Protein AF-0000000074578806 (afdb_homodimer)

pLDDT: mean 88.61, std 18.32, range [29.89, 98.69]

Solvent-accessible surface area (backbone atoms only — not comparable to full-atom values): 14507 Å² total; per-residue (Å²): 114,71,63,64,53,51,55,54,47,54,54,51,52,51,48,42,53,54,44,38,75,63,57,30,30,66,44,41,32,62,58,79,89,66,49,40,35,41,34,15,23,61,95,47,74,29,36,28,30,40,75,47,75,45,92,51,67,56,46,74,46,47,48,65,60,54,49,51,41,51,52,41,14,55,33,27,49,31,47,54,30,37,37,36,35,39,84,93,37,62,35,37,33,53,64,86,79,60,65,70,74,77,71,24,30,74,47,39,48,83,71,38,62,82,74,38,36,44,67,64,45,69,62,57,56,52,52,58,55,59,53,54,67,76,96,114,70,62,64,54,52,56,54,47,53,55,52,52,52,50,43,52,52,43,37,76,61,58,30,30,66,44,42,31,60,60,79,89,66,50,40,35,40,32,13,23,60,95,49,74,30,38,28,30,41,75,46,75,45,91,52,66,57,46,75,44,46,47,68,59,54,50,50,39,50,52,42,15,54,33,26,49,30,49,53,29,36,36,37,37,40,85,94,36,62,35,36,33,55,64,88,78,60,65,69,76,76,70,24,29,73,47,40,50,81,74,38,62,83,72,38,35,44,68,65,48,70,60,45,66,55,52,57,54,60,55,54,67,74,98

Nearest PDB structures (foldseek):
  2wcw-assembly1_B  TM=9.263E-01  e=4.888E-13  Archaeoglobus fulgidus
  2wcw-assembly2_C  TM=9.211E-01  e=5.392E-12  Archaeoglobus fulgidus
  2wcz-assembly1_B  TM=9.032E-01  e=1.253E-11  Archaeoglobus fulgidus
  2eo0-assembly2_A  TM=8.185E-01  e=3.317E-11  Sulfurisphaera tokodaii str. 7
  2eo0-assembly2_B  TM=8.065E-01  e=6.346E-11  Sulfurisphaera tokodaii str. 7

Foldseek 3Di:
DVVQVVVQVVVLVVVCVVLVVLAWDKDADPDQPAFGMWIDHPPDFIETEHEEEDADQKDWAFPVHLVRQVVVCVVSVHQYWYWYHYPNFTWTDRSVPFDAPPGTTMDGNVVRVVPTDHSCCVSVVVVVVVVVVVD/DVVVVVVQVVVLVVVCVVLVVLAWDKDADPDQPAFGMWIDHPPDFIETEHEEEDADQKDWAFPVHLVRQVVVCVVSVHQYWYWYHYPNFTWTDRSVPFDAPPGTTMDGNVVRVVPTDHSCCVSPVVVVVVVVVVD

Radius of gyration: 19.96 Å; Cα contacts (8 Å, |Δi|>4): 494; chains: 2; bounding box: 39×59×55 Å

Structure (mmCIF, N/CA/C/O backbone):
data_AF-0000000074578806-model_v1
#
loop_
_entity.id
_entity.type
_entity.pdbx_description
1 polymer 'Crossover junction endodeoxyribonuclease Hjc'
#
loop_
_atom_site.group_PDB
_atom_site.id
_atom_site.type_symbol
_atom_site.label_atom_id
_atom_site.label_alt_id
_atom_site.label_comp_id
_atom_site.label_asym_id
_atom_site.label_entity_id
_atom_site.label_seq_id
_atom_site.pdbx_PDB_ins_code
_atom_site.Cartn_x
_atom_site.Cartn_y
_atom_site.Cartn_z
_atom_site.occupancy
_atom_site.B_iso_or_equiv
_atom_site.auth_seq_id
_atom_site.auth_comp_id
_atom_site.auth_asym_id
_atom_site.auth_atom_id
_atom_site.pdbx_PDB_model_num
ATOM 1 N N . MET A 1 1 ? 5.082 -2.08 -26 1 32.22 1 MET A N 1
ATOM 2 C CA . MET A 1 1 ? 5.43 -1.644 -24.641 1 32.22 1 MET A CA 1
ATOM 3 C C . MET A 1 1 ? 4.188 -1.19 -23.875 1 32.22 1 MET A C 1
ATOM 5 O O . MET A 1 1 ? 4.031 -1.502 -22.703 1 32.22 1 MET A O 1
ATOM 9 N N . ALA A 1 2 ? 3.344 -0.374 -24.484 1 42.72 2 ALA A N 1
ATOM 10 C CA . ALA A 1 2 ? 2.055 0.098 -23.984 1 42.72 2 ALA A CA 1
ATOM 11 C C . ALA A 1 2 ? 1.105 -1.069 -23.719 1 42.72 2 ALA A C 1
ATOM 13 O O . ALA A 1 2 ? 0.379 -1.078 -22.719 1 42.72 2 ALA A O 1
ATOM 14 N N . HIS A 1 3 ? 1.129 -1.986 -24.656 1 40.53 3 HIS A N 1
ATOM 15 C CA . HIS A 1 3 ? 0.215 -3.123 -24.641 1 40.53 3 HIS A CA 1
ATOM 16 C C . HIS A 1 3 ? 0.455 -4.016 -23.438 1 40.53 3 HIS A C 1
ATOM 18 O O . HIS A 1 3 ? -0.496 -4.512 -22.828 1 40.53 3 HIS A O 1
ATOM 24 N N . LYS A 1 4 ? 1.75 -4.43 -23.156 1 43.31 4 LYS A N 1
ATOM 25 C CA . LYS A 1 4 ? 2.094 -5.285 -22.031 1 43.31 4 LYS A CA 1
ATOM 26 C C . LYS A 1 4 ? 1.696 -4.637 -20.703 1 43.31 4 LYS A C 1
ATOM 28 O O . LYS A 1 4 ? 1.229 -5.316 -19.781 1 43.31 4 LYS A O 1
ATOM 33 N N . TYR A 1 5 ? 1.845 -3.27 -20.75 1 45.53 5 TYR A N 1
ATOM 34 C CA 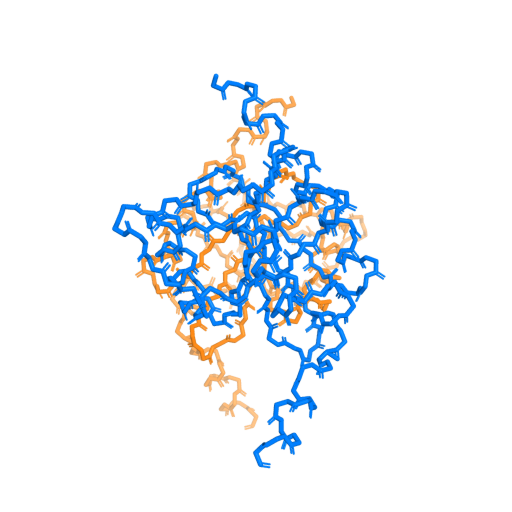. TYR A 1 5 ? 1.429 -2.514 -19.578 1 45.53 5 TYR A CA 1
ATOM 35 C C . TYR A 1 5 ? -0.077 -2.617 -19.359 1 45.53 5 TYR A C 1
ATOM 37 O O . TYR A 1 5 ? -0.546 -2.721 -18.234 1 45.53 5 TYR A O 1
ATOM 45 N N . GLN A 1 6 ? -0.757 -2.633 -20.453 1 51.16 6 GLN A N 1
ATOM 46 C CA . GLN A 1 6 ? -2.217 -2.637 -20.422 1 51.16 6 GLN A CA 1
ATOM 47 C C . GLN A 1 6 ? -2.75 -3.955 -19.859 1 51.16 6 GLN A C 1
ATOM 49 O O . GLN A 1 6 ? -3.707 -3.965 -19.094 1 51.16 6 GLN A O 1
ATOM 54 N N . LYS A 1 7 ? -2.15 -5.102 -20.234 1 53.38 7 LYS A N 1
ATOM 55 C CA . LYS A 1 7 ? -2.656 -6.406 -19.812 1 53.38 7 LYS A CA 1
ATOM 56 C C . LYS A 1 7 ? -2.398 -6.648 -18.328 1 53.38 7 LYS A C 1
ATOM 58 O O . LYS A 1 7 ? -3.281 -7.113 -17.609 1 53.38 7 LYS A O 1
ATOM 63 N N . GLY A 1 8 ? -1.289 -6.145 -17.922 1 72.06 8 GLY A N 1
ATOM 64 C CA . GLY A 1 8 ? -0.963 -6.328 -16.516 1 72.06 8 GLY A CA 1
ATOM 65 C C . GLY A 1 8 ? -1.859 -5.527 -15.586 1 72.06 8 GLY A C 1
ATOM 66 O O . GLY A 1 8 ? -2.264 -6.02 -14.531 1 72.06 8 GLY A O 1
ATOM 67 N N . SER A 1 9 ? -2.428 -4.531 -16.188 1 82.44 9 SER A N 1
ATOM 68 C CA . SER A 1 9 ? -3.242 -3.637 -15.375 1 82.44 9 SER A CA 1
ATOM 69 C C . SER A 1 9 ? -4.633 -4.215 -15.133 1 82.44 9 SER A C 1
ATOM 71 O O . SER A 1 9 ? -5.188 -4.074 -14.039 1 82.44 9 SER A O 1
ATOM 73 N N . THR A 1 10 ? -5.156 -4.992 -16.094 1 92.88 10 THR A N 1
ATOM 74 C CA . THR A 1 10 ? -6.484 -5.574 -15.93 1 92.88 10 THR A CA 1
ATOM 75 C C . THR A 1 10 ? -6.492 -6.621 -14.82 1 92.88 10 THR A C 1
ATOM 77 O O . THR A 1 10 ? -7.383 -6.621 -13.969 1 92.88 10 THR A O 1
ATOM 80 N N . PHE A 1 11 ? -5.449 -7.457 -14.891 1 96.25 11 PHE A N 1
ATOM 81 C CA . PHE A 1 11 ? -5.363 -8.492 -13.867 1 96.25 11 PHE A CA 1
ATOM 82 C C . PHE A 1 11 ? -5.195 -7.871 -12.484 1 96.25 11 PHE A C 1
ATOM 84 O O . PHE A 1 11 ? -5.832 -8.305 -11.523 1 96.25 11 PHE A O 1
ATOM 91 N N . GLU A 1 12 ? -4.402 -6.828 -12.383 1 96.19 12 GLU A N 1
ATOM 92 C CA . GLU A 1 12 ? -4.195 -6.145 -11.109 1 96.19 12 GLU A CA 1
ATOM 93 C C . GLU A 1 12 ? -5.508 -5.594 -10.555 1 96.19 12 GLU A C 1
ATOM 95 O O . GLU A 1 12 ? -5.789 -5.727 -9.367 1 96.19 12 GLU A O 1
ATOM 100 N N . ARG A 1 13 ? -6.309 -5.066 -11.398 1 96.56 13 ARG A N 1
ATOM 101 C CA . ARG A 1 13 ? -7.582 -4.492 -10.984 1 96.56 13 ARG A CA 1
ATOM 102 C C . ARG A 1 13 ? -8.562 -5.582 -10.547 1 96.56 13 ARG A C 1
ATOM 104 O O . ARG A 1 13 ? -9.273 -5.422 -9.555 1 96.56 13 ARG A O 1
ATOM 111 N N . GLU A 1 14 ? -8.57 -6.602 -11.289 1 97.25 14 GLU A N 1
ATOM 112 C CA . GLU A 1 14 ? -9.43 -7.727 -10.945 1 97.25 14 GLU A CA 1
ATOM 113 C C . GLU A 1 14 ? -9.047 -8.328 -9.594 1 97.25 14 GLU A C 1
ATOM 115 O O . GLU A 1 14 ? -9.906 -8.609 -8.766 1 97.25 14 GLU A O 1
ATOM 120 N N . LEU A 1 15 ? -7.805 -8.531 -9.43 1 97.88 15 LEU A N 1
ATOM 121 C CA . LEU A 1 15 ? -7.328 -9.117 -8.188 1 97.88 15 LEU A CA 1
ATOM 122 C C . LEU A 1 15 ? -7.602 -8.195 -7.004 1 97.88 15 LEU A C 1
ATOM 124 O O . LEU A 1 15 ? -7.984 -8.648 -5.926 1 97.88 15 LEU A O 1
ATOM 128 N N . LYS A 1 16 ? -7.383 -6.93 -7.199 1 97.81 16 LYS A N 1
ATOM 129 C CA . LYS A 1 16 ? -7.719 -5.953 -6.168 1 97.81 16 LYS A CA 1
ATOM 130 C C . LYS A 1 16 ? -9.172 -6.098 -5.727 1 97.81 16 LYS A C 1
ATOM 132 O O . LYS A 1 16 ? -9.453 -6.18 -4.527 1 97.81 16 LYS A O 1
ATOM 137 N N . LYS A 1 17 ? -10.031 -6.141 -6.648 1 98 17 LYS A N 1
ATOM 138 C CA . LYS A 1 17 ? -11.453 -6.258 -6.34 1 98 17 LYS A CA 1
ATOM 139 C C . LYS A 1 17 ? -11.75 -7.547 -5.582 1 98 17 LYS A C 1
ATOM 141 O O . LYS A 1 17 ? -12.539 -7.551 -4.637 1 98 17 LYS A O 1
ATOM 146 N N . LYS A 1 18 ? -11.141 -8.609 -6 1 98 18 LYS A N 1
ATOM 147 C CA . LYS A 1 18 ? -11.352 -9.898 -5.34 1 98 18 LYS A CA 1
ATOM 148 C C . LYS A 1 18 ? -10.859 -9.859 -3.896 1 98 18 LYS A C 1
ATOM 150 O O . LYS A 1 18 ? -11.539 -10.344 -2.992 1 98 18 LYS A O 1
ATOM 155 N N . LEU A 1 19 ? -9.695 -9.336 -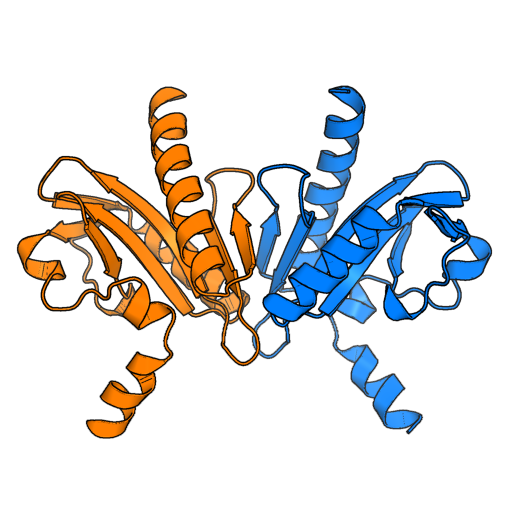3.695 1 98 19 LEU A N 1
ATOM 156 C CA . LEU A 1 19 ? -9.164 -9.227 -2.34 1 98 19 LEU A CA 1
ATOM 157 C C . LEU A 1 19 ? -10.055 -8.344 -1.477 1 98 19 LEU A C 1
ATOM 159 O O . LEU A 1 19 ? -10.305 -8.656 -0.309 1 98 19 LEU A O 1
ATOM 163 N N . GLU A 1 20 ? -10.547 -7.273 -2.049 1 98 20 GLU A N 1
ATOM 164 C CA . GLU A 1 20 ? -11.438 -6.379 -1.319 1 98 20 GLU A CA 1
ATOM 165 C C . GLU A 1 20 ? -12.727 -7.09 -0.917 1 98 20 GLU A C 1
ATOM 167 O O . GLU A 1 20 ? -13.242 -6.871 0.18 1 98 20 GLU A O 1
ATOM 172 N N . SER A 1 21 ? -13.211 -7.965 -1.792 1 98 21 SER A N 1
ATOM 173 C CA . SER A 1 21 ? -14.414 -8.727 -1.482 1 98 21 SER A CA 1
ATOM 174 C C . SER A 1 21 ? -14.164 -9.719 -0.349 1 98 21 SER A C 1
ATOM 176 O O . SER A 1 21 ? -15.109 -10.227 0.257 1 98 21 SER A O 1
ATOM 178 N N . HIS A 1 22 ? -12.875 -9.977 -0.109 1 97.5 22 HIS A N 1
ATOM 179 C CA . HIS A 1 22 ? -12.508 -10.859 0.994 1 97.5 22 HIS A CA 1
ATOM 180 C C . HIS A 1 22 ? -12.062 -10.062 2.215 1 97.5 22 HIS A C 1
ATOM 182 O O . HIS A 1 22 ? -11.406 -10.602 3.107 1 97.5 22 HIS A O 1
ATOM 188 N N . GLY A 1 23 ? -12.312 -8.719 2.238 1 97.38 2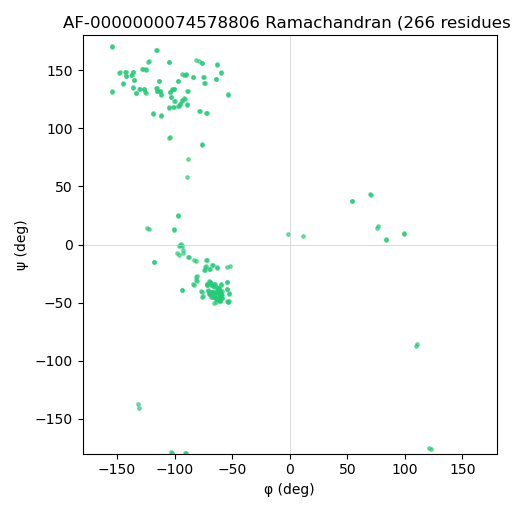3 GLY A N 1
ATOM 189 C CA . GLY A 1 23 ? -12.172 -7.918 3.441 1 97.38 23 GLY A CA 1
ATOM 190 C C . GLY A 1 23 ? -10.859 -7.164 3.508 1 97.38 23 GLY A C 1
ATOM 191 O O . GLY A 1 23 ? -10.523 -6.578 4.539 1 97.38 23 GLY A O 1
ATOM 192 N N . PHE A 1 24 ? -10.125 -7.18 2.402 1 98.38 24 PHE A N 1
ATOM 193 C CA . PHE A 1 24 ? -8.867 -6.449 2.389 1 98.38 24 PHE A CA 1
ATOM 194 C C . PHE A 1 24 ? -9.07 -5.016 1.907 1 98.38 24 PHE A C 1
ATOM 196 O O . PHE A 1 24 ? -9.969 -4.75 1.104 1 98.38 24 PHE A O 1
ATOM 203 N N . ALA A 1 25 ? -8.312 -4.113 2.439 1 98.44 25 ALA A N 1
ATOM 204 C CA . ALA A 1 25 ? -8.016 -2.865 1.744 1 98.44 25 ALA A CA 1
ATOM 205 C C . ALA A 1 25 ? -6.789 -3.01 0.854 1 98.44 25 ALA A C 1
ATOM 207 O O . ALA A 1 25 ? -5.758 -3.531 1.29 1 98.44 25 ALA A O 1
ATOM 208 N N . VAL A 1 26 ? -6.883 -2.564 -0.37 1 98.38 26 VAL A N 1
ATOM 209 C CA . VAL A 1 26 ? -5.836 -2.863 -1.34 1 98.38 26 VAL A CA 1
ATOM 210 C C . VAL A 1 26 ? -5.406 -1.579 -2.047 1 98.38 26 VAL A C 1
ATOM 212 O O . VAL A 1 26 ? -6.246 -0.766 -2.436 1 98.38 26 VAL A O 1
ATOM 215 N N . ILE A 1 27 ? -4.133 -1.405 -2.146 1 97.44 27 ILE A N 1
ATOM 216 C CA . ILE A 1 27 ? -3.6 -0.297 -2.932 1 97.44 27 ILE A CA 1
ATOM 217 C C . ILE A 1 27 ? -2.811 -0.838 -4.121 1 97.44 27 ILE A C 1
ATOM 219 O O . ILE A 1 27 ? -2.041 -1.791 -3.982 1 97.44 27 ILE A O 1
ATOM 223 N N . ARG A 1 28 ? -3.109 -0.264 -5.27 1 96.94 28 ARG A N 1
ATOM 224 C CA . ARG A 1 28 ? -2.363 -0.585 -6.48 1 96.94 28 ARG A CA 1
ATOM 225 C C . ARG A 1 28 ? -1.273 0.448 -6.742 1 96.94 28 ARG A C 1
ATOM 227 O O . ARG A 1 28 ? -1.497 1.649 -6.578 1 96.94 28 ARG A O 1
ATOM 234 N N . SER A 1 29 ? -0.175 -0.04 -7.184 1 96.06 29 SER A N 1
ATOM 235 C CA . SER A 1 29 ? 0.99 0.817 -7.375 1 96.06 29 SER A CA 1
ATOM 236 C C . SER A 1 29 ? 0.832 1.697 -8.609 1 96.06 29 SER A C 1
ATOM 238 O O . SER A 1 29 ? 0.35 1.237 -9.648 1 96.06 29 SER A O 1
ATOM 240 N N . ALA A 1 30 ? 1.311 3.027 -8.344 1 91.75 30 ALA A N 1
ATOM 241 C CA . ALA A 1 30 ? 1.453 3.912 -9.492 1 91.75 30 ALA A CA 1
ATOM 242 C C . ALA A 1 30 ? 2.699 3.564 -10.305 1 91.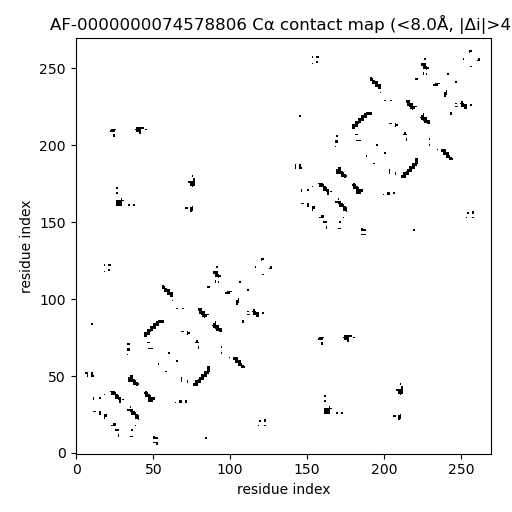75 30 ALA A C 1
ATOM 244 O O . ALA A 1 30 ? 3.824 3.781 -9.852 1 91.75 30 ALA A O 1
ATOM 245 N N . GLY A 1 31 ? 2.596 2.697 -11.164 1 83.81 31 GLY A N 1
ATOM 246 C CA . GLY A 1 31 ? 3.725 2.311 -11.992 1 83.81 31 GLY A CA 1
ATOM 247 C C . GLY A 1 31 ? 4.078 0.84 -11.875 1 83.81 31 GLY A C 1
ATOM 248 O O . GLY A 1 31 ? 3.438 0.101 -11.125 1 83.81 31 GLY A O 1
ATOM 249 N N . SER A 1 32 ? 5.117 0.407 -12.477 1 78.19 32 SER A N 1
ATOM 250 C CA . SER A 1 32 ? 5.445 -1.013 -12.547 1 78.19 32 SER A CA 1
ATOM 251 C C . SER A 1 32 ? 6.84 -1.287 -11.992 1 78.19 32 SER A C 1
ATOM 253 O O . SER A 1 32 ? 7.359 -2.396 -12.125 1 78.19 32 SER A O 1
ATOM 255 N N . HIS A 1 33 ? 7.434 -0.37 -11.289 1 74.19 33 HIS A N 1
ATOM 256 C CA . HIS A 1 33 ? 8.844 -0.5 -10.93 1 74.19 33 HIS A CA 1
ATOM 257 C C . HIS A 1 33 ? 9.008 -1.27 -9.625 1 74.19 33 HIS A C 1
ATOM 259 O O . HIS A 1 33 ? 10.102 -1.738 -9.305 1 74.19 33 HIS A O 1
ATOM 265 N N . GLY A 1 34 ? 7.996 -1.464 -9.016 1 81.62 34 GLY A N 1
ATOM 266 C CA . GLY A 1 34 ? 8.047 -2.191 -7.754 1 81.62 34 GLY A CA 1
ATOM 267 C C . GLY A 1 34 ? 7.012 -3.293 -7.656 1 81.62 34 GLY A C 1
ATOM 268 O O . GLY A 1 34 ? 6.918 -4.145 -8.539 1 81.62 34 GLY A O 1
ATOM 269 N N . VAL A 1 35 ? 6.387 -3.402 -6.547 1 96.31 35 VAL A N 1
ATOM 270 C CA . VAL A 1 35 ? 5.312 -4.363 -6.332 1 96.31 35 VAL A CA 1
ATOM 271 C C . VAL A 1 35 ? 4.004 -3.811 -6.887 1 96.31 35 VAL A C 1
ATOM 273 O O . VAL A 1 35 ? 3.879 -2.605 -7.117 1 96.31 35 VAL A O 1
ATOM 276 N N . ASP A 1 36 ? 3.117 -4.703 -7.148 1 97.25 36 ASP A N 1
ATOM 277 C CA . ASP A 1 36 ? 1.916 -4.281 -7.863 1 97.25 36 ASP A CA 1
ATOM 278 C C . ASP A 1 36 ? 0.795 -3.926 -6.887 1 97.25 36 ASP A C 1
ATOM 280 O O . ASP A 1 36 ? 0.076 -2.945 -7.09 1 97.25 36 ASP A O 1
ATOM 284 N N . LEU A 1 37 ? 0.689 -4.719 -5.816 1 98 37 LEU A N 1
ATOM 285 C CA . LEU A 1 37 ? -0.379 -4.527 -4.844 1 98 37 LEU A CA 1
ATOM 286 C C . LEU A 1 37 ? 0.152 -4.672 -3.42 1 98 37 LEU A C 1
ATOM 288 O O . LEU A 1 37 ? 1.006 -5.523 -3.154 1 98 37 LEU A O 1
ATOM 292 N N . VAL A 1 38 ? -0.381 -3.951 -2.547 1 98.44 38 VAL A N 1
ATOM 293 C CA . VAL A 1 38 ? -0.299 -4.199 -1.111 1 98.44 38 VAL A CA 1
ATOM 294 C C . VAL A 1 38 ? -1.703 -4.258 -0.515 1 98.44 38 VAL A C 1
ATOM 296 O O . VAL A 1 38 ? -2.547 -3.41 -0.815 1 98.44 38 VAL A O 1
ATOM 299 N N . ALA A 1 39 ? -1.925 -5.297 0.256 1 98.56 39 ALA A N 1
ATOM 300 C CA . ALA A 1 39 ? -3.24 -5.52 0.85 1 98.56 39 ALA A CA 1
ATOM 301 C C . ALA A 1 39 ? -3.137 -5.699 2.361 1 98.56 39 ALA A C 1
ATOM 303 O O . ALA A 1 39 ? -2.264 -6.418 2.85 1 98.56 39 ALA A O 1
ATOM 304 N N . GLY A 1 40 ? -3.979 -5.035 3.061 1 98.38 40 GLY A N 1
ATOM 305 C CA . GLY A 1 40 ? -4.051 -5.148 4.508 1 98.38 40 GLY A CA 1
ATOM 306 C C . GLY A 1 40 ? -5.438 -5.516 5.008 1 98.38 40 GLY A C 1
ATOM 307 O O . GLY A 1 40 ? -6.441 -5.176 4.379 1 98.38 40 GLY A O 1
ATOM 308 N N . LYS A 1 41 ? -5.434 -6.16 6.074 1 97.94 41 LYS A N 1
ATOM 309 C CA . LYS A 1 41 ? -6.645 -6.559 6.789 1 97.94 41 LYS A CA 1
ATOM 310 C C . LYS A 1 41 ? -6.43 -6.516 8.297 1 97.94 41 LYS A C 1
ATOM 312 O O . LYS A 1 41 ? -5.387 -6.949 8.797 1 97.94 41 LYS A O 1
ATOM 317 N N . LYS A 1 42 ? -7.438 -6.012 8.945 1 97.19 42 LYS A N 1
ATOM 318 C CA . LYS A 1 42 ? -7.316 -5.832 10.391 1 97.19 42 LYS A CA 1
ATOM 319 C C . LYS A 1 42 ? -6.902 -7.133 11.07 1 97.19 42 LYS A C 1
ATOM 321 O O . LYS A 1 42 ? -7.508 -8.18 10.844 1 97.19 42 LYS A O 1
ATOM 326 N N . GLY A 1 43 ? -5.898 -7.023 11.859 1 95.06 43 GLY A N 1
ATOM 327 C CA . GLY A 1 43 ? -5.465 -8.164 12.648 1 95.06 43 GLY A CA 1
ATOM 328 C C . GLY A 1 43 ? -4.547 -9.102 11.891 1 95.06 43 GLY A C 1
ATOM 329 O O . GLY A 1 43 ? -4.125 -10.133 12.422 1 95.06 43 GLY A O 1
ATOM 330 N N . LYS A 1 44 ? -4.176 -8.773 10.672 1 95.19 44 LYS A N 1
ATOM 331 C CA . LYS A 1 44 ? -3.314 -9.617 9.852 1 95.19 44 LYS A CA 1
ATOM 332 C C . LYS A 1 44 ? -2.125 -8.828 9.312 1 95.19 44 LYS A C 1
ATOM 334 O O . LYS A 1 44 ? -2.201 -7.605 9.156 1 95.19 44 LYS A O 1
ATOM 339 N N . LYS A 1 45 ? -1.084 -9.547 9.117 1 96.12 45 LYS A N 1
ATOM 340 C CA . LYS A 1 45 ? 0.024 -8.922 8.406 1 96.12 45 LYS A CA 1
ATOM 341 C C . LYS A 1 45 ? -0.371 -8.57 6.973 1 96.12 45 LYS A C 1
ATOM 343 O O . LYS A 1 45 ? -1.056 -9.344 6.301 1 96.12 45 LYS A O 1
ATOM 348 N N . PRO A 1 46 ? 0.103 -7.438 6.5 1 98.44 46 PRO A N 1
ATOM 349 C CA . PRO A 1 46 ? -0.188 -7.113 5.102 1 98.44 46 PRO A CA 1
ATOM 350 C C . PRO A 1 46 ? 0.42 -8.117 4.125 1 98.44 46 PRO A C 1
ATOM 352 O O . PRO A 1 46 ? 1.43 -8.758 4.438 1 98.44 46 PRO A O 1
ATOM 355 N N . ILE A 1 47 ? -0.197 -8.195 2.977 1 98.31 47 ILE A N 1
ATOM 356 C CA . ILE A 1 47 ? 0.4 -9.016 1.933 1 98.31 47 ILE A CA 1
ATOM 357 C C . ILE A 1 47 ? 0.861 -8.133 0.776 1 98.31 47 ILE A C 1
ATOM 359 O O . ILE A 1 47 ? 0.212 -7.137 0.451 1 98.31 47 ILE A O 1
ATOM 363 N N . VAL A 1 48 ? 1.992 -8.453 0.218 1 98.69 48 VAL A N 1
ATOM 364 C CA . VAL A 1 48 ? 2.625 -7.758 -0.898 1 98.69 48 VAL A CA 1
ATOM 365 C C . VAL A 1 48 ? 2.623 -8.656 -2.133 1 98.69 48 VAL A C 1
ATOM 367 O O . VAL A 1 48 ? 3.082 -9.797 -2.078 1 98.69 48 VAL A O 1
ATOM 370 N N . ILE A 1 49 ? 2.191 -8.078 -3.293 1 98.44 49 ILE A N 1
ATOM 371 C CA . ILE A 1 49 ? 1.9 -8.992 -4.387 1 98.44 49 ILE A CA 1
ATOM 372 C C . ILE A 1 49 ? 2.527 -8.469 -5.68 1 98.44 49 ILE A C 1
ATOM 374 O O . ILE A 1 49 ? 2.379 -7.297 -6.02 1 98.44 49 ILE A O 1
ATOM 378 N N . GLU A 1 50 ? 3.234 -9.312 -6.371 1 98 50 GLU A N 1
ATOM 379 C CA . GLU A 1 50 ? 3.633 -9.133 -7.766 1 98 50 GLU A CA 1
ATOM 380 C C . GLU A 1 50 ? 2.73 -9.93 -8.703 1 98 50 GLU A C 1
ATOM 382 O O . GLU A 1 50 ? 2.633 -11.156 -8.586 1 98 50 GLU A O 1
ATOM 387 N N . CYS A 1 51 ? 2.119 -9.266 -9.648 1 97.56 51 CYS A N 1
ATOM 388 C CA . CYS A 1 51 ? 1.111 -9.883 -10.5 1 97.56 51 CYS A CA 1
ATOM 389 C C . CYS A 1 51 ? 1.69 -10.227 -11.867 1 97.56 51 CYS A C 1
ATOM 391 O O . CYS A 1 51 ? 2.357 -9.391 -12.492 1 97.56 51 CYS A O 1
ATOM 393 N N . LYS A 1 52 ? 1.408 -11.438 -12.305 1 96.06 52 LYS A N 1
ATOM 394 C CA . LYS A 1 52 ? 1.746 -11.883 -13.648 1 96.06 52 LYS A CA 1
ATOM 395 C C . LYS A 1 52 ? 0.586 -12.648 -14.281 1 96.06 52 LYS A C 1
ATOM 397 O O . LYS A 1 52 ? -0.227 -13.25 -13.57 1 96.06 52 LYS A O 1
ATOM 402 N N . SER A 1 53 ? 0.469 -12.547 -15.578 1 96.31 53 SER A N 1
ATOM 403 C CA . SER A 1 53 ? -0.548 -13.281 -16.312 1 96.31 53 SER A CA 1
ATOM 404 C C . SER A 1 53 ? 0.038 -13.922 -17.578 1 96.31 53 SER A C 1
ATOM 406 O O . SER A 1 53 ? 0.874 -13.312 -18.25 1 96.31 53 SER A O 1
ATOM 408 N N . THR A 1 54 ? -0.434 -15.164 -17.891 1 96.38 54 THR A N 1
ATOM 409 C CA . THR A 1 54 ? 0.032 -15.828 -19.109 1 96.38 54 THR A CA 1
ATOM 410 C C . THR A 1 54 ? -1.065 -16.719 -19.688 1 96.38 54 THR A C 1
ATOM 412 O O . THR A 1 54 ? -1.888 -17.266 -18.953 1 96.38 54 THR A O 1
ATOM 415 N N . SER A 1 55 ? -1.079 -16.828 -20.906 1 96.06 55 SER A N 1
ATOM 416 C CA . SER A 1 55 ? -1.973 -17.766 -21.578 1 96.06 55 SER A CA 1
ATOM 417 C C . SER A 1 55 ? -1.297 -19.109 -21.828 1 96.06 55 SER A C 1
ATOM 419 O O . SER A 1 55 ? -1.936 -20.062 -22.281 1 96.06 55 SER A O 1
ATOM 421 N N . LYS A 1 56 ? 0.003 -19.188 -21.5 1 96.88 56 LYS A N 1
ATOM 422 C CA . LYS A 1 56 ? 0.774 -20.422 -21.641 1 96.88 56 LYS A CA 1
ATOM 423 C C . LYS A 1 56 ? 0.723 -21.25 -20.359 1 96.88 56 LYS A C 1
ATOM 425 O O . LYS A 1 56 ? 0.061 -20.859 -19.391 1 96.88 56 LYS A O 1
ATOM 430 N N . ASP A 1 57 ? 1.438 -22.406 -20.438 1 96.94 57 ASP A N 1
ATOM 431 C CA . ASP A 1 57 ? 1.448 -23.281 -19.281 1 96.94 57 ASP A CA 1
ATOM 432 C C . ASP A 1 57 ? 2.648 -23 -18.375 1 96.94 57 ASP A C 1
ATOM 434 O O . ASP A 1 57 ? 2.836 -23.656 -17.359 1 96.94 57 ASP A O 1
ATOM 438 N N . LYS A 1 58 ? 3.449 -22.016 -18.875 1 95.94 58 LYS A N 1
ATOM 439 C CA . LYS A 1 58 ? 4.641 -21.625 -18.109 1 95.94 58 LYS A CA 1
ATOM 440 C C . LYS A 1 58 ? 4.871 -20.125 -18.188 1 95.94 58 LYS A C 1
ATOM 442 O O . LYS A 1 58 ? 4.496 -19.469 -19.156 1 95.94 58 LYS A O 1
ATOM 447 N N . TYR A 1 59 ? 5.449 -19.578 -17.094 1 95.94 59 TYR A N 1
ATOM 448 C CA . TYR A 1 59 ? 5.867 -18.188 -17.047 1 95.94 59 TYR A CA 1
ATOM 449 C C . TYR A 1 59 ? 7.246 -18.047 -16.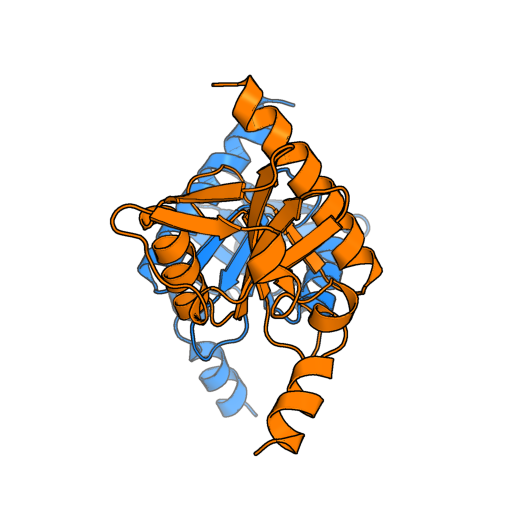406 1 95.94 59 TYR A C 1
ATOM 451 O O . TYR A 1 59 ? 7.543 -18.703 -15.406 1 95.94 59 TYR A O 1
ATOM 459 N N . TYR A 1 60 ? 8.062 -17.281 -17 1 96.06 60 TYR A N 1
ATOM 460 C CA . TYR A 1 60 ? 9.391 -17.016 -16.438 1 96.06 60 TYR A CA 1
ATOM 461 C C . TYR A 1 60 ? 9.445 -15.617 -15.812 1 96.06 60 TYR A C 1
ATOM 463 O O . TYR A 1 60 ? 9.25 -14.617 -16.5 1 96.06 60 TYR A O 1
ATOM 471 N N . ILE A 1 61 ? 9.688 -15.547 -14.531 1 95.69 61 ILE A N 1
ATOM 472 C CA . ILE A 1 61 ? 9.805 -14.258 -13.859 1 95.69 61 ILE A CA 1
ATOM 473 C C . ILE A 1 61 ? 11.273 -13.945 -13.594 1 95.69 61 ILE A C 1
ATOM 475 O O . ILE A 1 61 ? 12 -14.766 -13.016 1 95.69 61 ILE A O 1
ATOM 479 N N . PRO A 1 62 ? 11.703 -12.789 -14.023 1 95.12 62 PRO A N 1
ATOM 480 C CA . PRO A 1 62 ? 13.109 -12.438 -13.812 1 95.12 62 PRO A CA 1
ATOM 481 C C . PRO A 1 62 ? 13.5 -12.414 -12.336 1 95.12 62 PRO A C 1
ATOM 483 O O . PRO A 1 62 ? 12.695 -12.039 -11.484 1 95.12 62 PRO A O 1
ATOM 486 N N . ASN A 1 63 ? 14.75 -12.758 -12.078 1 96.38 63 ASN A N 1
ATOM 487 C CA . ASN A 1 63 ? 15.258 -12.727 -10.711 1 96.38 63 ASN A CA 1
ATOM 488 C C . ASN A 1 63 ? 15.047 -11.359 -10.062 1 96.38 63 ASN A C 1
ATOM 490 O O . ASN A 1 63 ? 14.703 -11.273 -8.883 1 96.38 63 ASN A O 1
ATOM 494 N N . GLU A 1 64 ? 15.219 -10.328 -10.828 1 95.31 64 GLU A N 1
ATOM 495 C CA . GLU A 1 64 ? 15.125 -8.961 -10.312 1 95.31 64 GLU A CA 1
ATOM 496 C C . GLU A 1 64 ? 13.734 -8.672 -9.758 1 95.31 64 GLU A C 1
ATOM 498 O O . GLU A 1 64 ? 13.594 -7.992 -8.742 1 95.31 64 GLU A O 1
ATOM 503 N N . ASP A 1 65 ? 12.703 -9.18 -10.391 1 95.5 65 ASP A N 1
ATOM 504 C CA . ASP A 1 65 ? 11.336 -8.953 -9.945 1 95.5 65 ASP A CA 1
ATOM 505 C C . ASP A 1 65 ? 11.078 -9.641 -8.602 1 95.5 65 ASP A C 1
ATOM 507 O O . ASP A 1 65 ? 10.43 -9.062 -7.719 1 95.5 65 ASP A O 1
ATOM 511 N N . VAL A 1 66 ? 11.578 -10.812 -8.469 1 96.88 66 VAL A N 1
ATOM 512 C CA . VAL A 1 66 ? 11.406 -11.562 -7.227 1 96.88 66 VAL A CA 1
ATOM 513 C C . VAL A 1 66 ? 12.188 -10.891 -6.105 1 96.88 66 VAL A C 1
ATOM 515 O O . VAL A 1 66 ? 11.695 -10.758 -4.98 1 96.88 66 VAL A O 1
ATOM 518 N N . GLU A 1 67 ? 13.398 -10.453 -6.402 1 96.56 67 GLU A N 1
ATOM 519 C CA . GLU A 1 67 ? 14.234 -9.773 -5.418 1 96.56 67 GLU A CA 1
ATOM 520 C C . GLU A 1 67 ? 13.57 -8.492 -4.922 1 96.56 67 GLU A C 1
ATOM 522 O O . GLU A 1 67 ? 13.562 -8.211 -3.721 1 96.56 67 GLU A O 1
ATOM 527 N N . LYS A 1 68 ? 13.039 -7.758 -5.828 1 96.94 68 LYS A N 1
ATOM 528 C CA . LYS A 1 68 ? 12.336 -6.527 -5.473 1 96.94 68 LYS A CA 1
ATOM 529 C C . LYS A 1 68 ? 11.148 -6.82 -4.559 1 96.94 68 LYS A C 1
ATOM 531 O O . LYS A 1 68 ? 10.922 -6.105 -3.58 1 96.94 68 LYS A O 1
ATOM 536 N N . LEU A 1 69 ? 10.398 -7.848 -4.906 1 98.06 69 LEU A N 1
ATOM 537 C CA . LEU A 1 69 ? 9.258 -8.258 -4.102 1 98.06 69 LEU A CA 1
ATOM 538 C C . LEU A 1 69 ? 9.688 -8.602 -2.68 1 98.06 69 LEU A C 1
ATOM 540 O O . LEU A 1 69 ? 9.078 -8.141 -1.712 1 98.06 69 LEU A O 1
ATOM 544 N N . LEU A 1 70 ? 10.75 -9.352 -2.582 1 98.12 70 LEU A N 1
ATOM 545 C CA . LEU A 1 70 ? 11.227 -9.805 -1.278 1 98.12 70 LEU A CA 1
ATOM 546 C C . LEU A 1 70 ? 11.781 -8.633 -0.469 1 98.12 70 LEU A C 1
ATOM 548 O O . LEU A 1 70 ? 11.492 -8.508 0.724 1 98.12 70 LEU A O 1
ATOM 552 N N . GLU A 1 71 ? 12.516 -7.801 -1.096 1 98.25 71 GLU A N 1
ATOM 553 C CA . GLU A 1 71 ? 13.109 -6.656 -0.408 1 98.25 71 GLU A CA 1
ATOM 554 C C . GLU A 1 71 ? 12.031 -5.688 0.078 1 98.25 71 GLU A C 1
ATOM 556 O O . GLU A 1 71 ? 12.07 -5.23 1.222 1 98.25 71 GLU A O 1
ATOM 561 N N . PHE A 1 72 ? 11.109 -5.418 -0.783 1 98.56 72 PHE A N 1
ATOM 562 C CA . PHE A 1 72 ? 10.016 -4.539 -0.4 1 98.56 72 PHE A CA 1
ATOM 563 C C . PHE A 1 72 ? 9.234 -5.129 0.77 1 98.56 72 PHE A C 1
ATOM 565 O O . PHE A 1 72 ? 8.938 -4.426 1.741 1 98.56 72 PHE A O 1
ATOM 572 N N . SER A 1 73 ? 8.906 -6.348 0.627 1 98.56 73 SER A N 1
ATOM 573 C CA . SER A 1 73 ? 8.109 -7.02 1.646 1 98.56 73 SER A CA 1
ATOM 574 C C . SER A 1 73 ? 8.82 -7.023 2.994 1 98.56 73 SER A C 1
ATOM 576 O O . SER A 1 73 ? 8.195 -6.812 4.035 1 98.56 73 SER A O 1
ATOM 578 N N . LYS A 1 74 ? 10.086 -7.281 2.955 1 98.44 74 LYS A N 1
ATOM 579 C CA . LYS A 1 74 ? 10.875 -7.285 4.184 1 98.44 74 LYS A CA 1
ATOM 580 C C . LYS A 1 74 ? 10.852 -5.914 4.855 1 98.44 74 LYS A C 1
ATOM 582 O O . LYS A 1 74 ? 10.578 -5.809 6.051 1 98.44 74 LYS A O 1
ATOM 587 N N . THR A 1 75 ? 11.086 -4.926 4.105 1 98.44 75 THR A N 1
ATOM 588 C CA . THR A 1 75 ? 11.109 -3.568 4.633 1 98.44 75 THR A CA 1
ATOM 589 C C . THR A 1 75 ? 9.727 -3.15 5.113 1 98.44 75 THR A C 1
ATOM 591 O O . THR A 1 75 ? 9.586 -2.559 6.184 1 98.44 75 THR A O 1
ATOM 594 N N . PHE A 1 76 ? 8.672 -3.516 4.336 1 98.44 76 PHE A N 1
ATOM 595 C CA . PHE A 1 76 ? 7.293 -3.145 4.609 1 98.44 76 PHE A CA 1
ATOM 596 C C . PHE A 1 76 ? 6.738 -3.947 5.777 1 98.44 76 PHE A C 1
ATOM 598 O O . PHE A 1 76 ? 5.73 -3.568 6.375 1 98.44 76 PHE A O 1
ATOM 605 N N . ASP A 1 77 ? 7.34 -5.039 6.023 1 98.44 77 ASP A N 1
ATOM 606 C CA . ASP A 1 77 ? 6.902 -6.02 7.016 1 98.44 77 ASP A CA 1
ATOM 607 C C . ASP A 1 77 ? 5.617 -6.719 6.566 1 98.44 77 ASP A C 1
ATOM 609 O O . ASP A 1 77 ? 4.664 -6.824 7.34 1 98.44 77 ASP A O 1
ATOM 613 N N . GLY A 1 78 ? 5.602 -7.082 5.281 1 98.38 78 GLY A N 1
ATOM 614 C CA . GLY A 1 78 ? 4.484 -7.801 4.684 1 98.38 78 GLY A CA 1
ATOM 615 C C . GLY A 1 78 ? 4.855 -9.188 4.199 1 98.38 78 GLY A C 1
ATOM 616 O O . GLY A 1 78 ? 6.039 -9.539 4.148 1 98.38 78 GLY A O 1
ATOM 617 N N . ILE A 1 79 ? 3.898 -9.992 3.885 1 98.06 79 ILE A N 1
ATOM 618 C CA . ILE A 1 79 ? 4.09 -11.336 3.352 1 98.06 79 ILE A CA 1
ATOM 619 C C . ILE A 1 79 ? 4.07 -11.297 1.826 1 98.06 79 ILE A C 1
ATOM 621 O O . ILE A 1 79 ? 3.078 -10.883 1.224 1 98.06 79 ILE A O 1
ATOM 625 N N . PRO A 1 80 ? 5.109 -11.781 1.213 1 98.5 80 PRO A N 1
ATOM 626 C CA . PRO A 1 80 ? 5.172 -11.703 -0.248 1 98.5 80 PRO A CA 1
ATOM 627 C C . PRO A 1 80 ? 4.426 -12.844 -0.934 1 98.5 80 PRO A C 1
ATOM 629 O O . PRO A 1 80 ? 4.445 -13.984 -0.452 1 98.5 80 PRO A O 1
ATOM 632 N N . PHE A 1 81 ? 3.811 -12.5 -2.07 1 98.38 81 PHE A N 1
ATOM 633 C CA . PHE A 1 81 ? 3.236 -13.484 -2.979 1 98.38 81 PHE A CA 1
ATOM 634 C C . PHE A 1 81 ? 3.453 -13.07 -4.43 1 98.38 81 PHE A C 1
ATOM 636 O O . PHE A 1 81 ? 3.42 -11.883 -4.758 1 98.38 81 PHE A O 1
ATOM 643 N N . ILE A 1 82 ? 3.652 -14.023 -5.227 1 98 82 ILE A N 1
ATOM 644 C CA . ILE A 1 82 ? 3.424 -13.859 -6.66 1 98 82 ILE A CA 1
ATOM 645 C C . ILE A 1 82 ? 2.025 -14.359 -7.02 1 98 82 ILE A C 1
ATOM 647 O O . ILE A 1 82 ? 1.683 -15.508 -6.746 1 98 82 ILE A O 1
ATOM 651 N N . ALA A 1 83 ? 1.258 -13.547 -7.543 1 98.25 83 ALA A N 1
ATOM 652 C CA . ALA A 1 83 ? -0.036 -13.945 -8.086 1 98.25 83 ALA A CA 1
ATOM 653 C C . ALA A 1 83 ? 0.054 -14.188 -9.594 1 98.25 83 ALA A C 1
ATOM 655 O O . ALA A 1 83 ? 0.372 -13.273 -10.359 1 98.25 83 ALA A O 1
ATOM 656 N N . LEU A 1 84 ? -0.233 -15.359 -10.016 1 97.81 84 LEU A N 1
ATOM 657 C CA . LEU A 1 84 ? -0.113 -15.75 -11.422 1 97.81 84 LEU A CA 1
ATOM 658 C C . LEU A 1 84 ? -1.466 -16.172 -11.984 1 97.81 84 LEU A C 1
ATOM 660 O O . LEU A 1 84 ? -2.064 -17.141 -11.516 1 97.81 84 LEU A O 1
ATOM 664 N N . LYS A 1 85 ? -1.957 -15.406 -12.867 1 97.81 85 LYS A N 1
ATOM 665 C CA . LYS A 1 85 ? -3.109 -15.836 -13.656 1 97.81 85 LYS A CA 1
ATOM 666 C C . LYS A 1 85 ? -2.691 -16.797 -14.766 1 97.81 85 LYS A C 1
ATOM 668 O O . LYS A 1 85 ? -1.979 -16.406 -15.695 1 97.81 85 LYS A O 1
ATOM 673 N N . ILE A 1 86 ? -3.156 -18.031 -14.664 1 97.25 86 ILE A N 1
ATOM 674 C CA . ILE A 1 86 ? -2.725 -19.078 -15.578 1 97.25 86 ILE A CA 1
ATOM 675 C C . ILE A 1 86 ? -3.805 -20.156 -15.68 1 97.25 86 ILE A C 1
ATOM 677 O O . ILE A 1 86 ? -4.355 -20.578 -14.656 1 97.25 86 ILE A O 1
ATOM 681 N N . ASN A 1 87 ? -4.117 -20.531 -16.906 1 96.12 87 ASN A N 1
ATOM 682 C CA . ASN A 1 87 ? -5.102 -21.578 -17.156 1 96.12 87 ASN A CA 1
ATOM 683 C C . ASN A 1 87 ? -6.422 -21.281 -16.453 1 96.12 87 ASN A C 1
ATOM 685 O O . ASN A 1 87 ? -6.984 -22.156 -15.789 1 96.12 87 ASN A O 1
ATOM 689 N N . ARG A 1 88 ? -6.824 -20.016 -16.406 1 93.94 88 ARG A N 1
ATOM 690 C CA . ARG A 1 88 ? -8.109 -19.547 -15.898 1 93.94 88 ARG A CA 1
ATOM 691 C C . ARG A 1 88 ? -8.148 -19.562 -14.375 1 93.94 88 ARG A C 1
ATOM 693 O O . ARG A 1 88 ? -9.227 -19.531 -13.781 1 93.94 88 ARG A O 1
ATOM 700 N N . LYS A 1 89 ? -6.977 -19.688 -13.789 1 96.38 89 LYS A N 1
ATOM 701 C CA . LYS A 1 89 ? -6.863 -19.656 -12.328 1 96.38 89 LYS A CA 1
ATOM 702 C C . LYS A 1 89 ? -5.922 -18.547 -11.875 1 96.38 89 LYS A C 1
ATOM 704 O O . LYS A 1 89 ? -5.125 -18.031 -12.664 1 96.38 89 LYS A O 1
ATOM 709 N N . CYS A 1 90 ? -6.098 -18.156 -10.672 1 97.56 90 CYS A N 1
ATOM 710 C CA . CYS A 1 90 ? -5.148 -17.281 -9.992 1 97.56 90 CYS A CA 1
ATOM 711 C C . CYS A 1 90 ? -4.43 -18.031 -8.867 1 97.56 90 CYS A C 1
ATOM 713 O O . CYS A 1 90 ? -5.039 -18.391 -7.863 1 97.56 90 CYS A O 1
ATOM 715 N N . LEU A 1 91 ? -3.143 -18.25 -9.094 1 98.06 91 LEU A N 1
ATOM 716 C CA . LEU A 1 91 ? -2.324 -18.953 -8.109 1 98.06 91 LEU A CA 1
ATOM 717 C C . LEU A 1 91 ? -1.493 -17.969 -7.297 1 98.06 91 LEU A C 1
ATOM 719 O O . LEU A 1 91 ? -0.914 -17.031 -7.848 1 98.06 91 LEU A O 1
ATOM 723 N N . PHE A 1 92 ? -1.498 -18.172 -6 1 98.44 92 PHE A N 1
ATOM 724 C CA . PHE A 1 92 ? -0.606 -17.422 -5.117 1 98.44 92 PHE A CA 1
ATOM 725 C C . PHE A 1 92 ? 0.597 -18.266 -4.723 1 98.44 92 PHE A C 1
ATOM 727 O O . PHE A 1 92 ? 0.447 -19.297 -4.062 1 98.44 92 PHE A O 1
ATOM 734 N N . ILE A 1 93 ? 1.736 -17.766 -5.109 1 97.88 93 ILE A N 1
ATOM 735 C CA . ILE A 1 93 ? 2.955 -18.547 -4.922 1 97.88 93 ILE A CA 1
ATOM 736 C C . ILE A 1 93 ? 3.842 -17.875 -3.873 1 97.88 93 ILE A C 1
ATOM 738 O O . ILE A 1 93 ? 4.109 -16.672 -3.955 1 97.88 93 ILE A O 1
ATOM 742 N N . ASN A 1 94 ? 4.27 -18.625 -2.91 1 97.25 94 ASN A N 1
ATOM 743 C CA . ASN A 1 94 ? 5.297 -18.172 -1.982 1 97.25 94 ASN A CA 1
ATOM 744 C C . ASN A 1 94 ? 6.672 -18.125 -2.648 1 97.25 94 ASN A C 1
ATOM 746 O O . ASN A 1 94 ? 7.234 -19.172 -2.998 1 97.25 94 ASN A O 1
ATOM 750 N N . PRO A 1 95 ? 7.168 -16.938 -2.795 1 97.31 95 PRO A N 1
ATOM 751 C CA . PRO A 1 95 ? 8.422 -16.844 -3.541 1 97.31 95 PRO A CA 1
ATOM 752 C C . PRO A 1 95 ? 9.57 -17.578 -2.85 1 97.31 95 PRO A C 1
ATOM 754 O O . PRO A 1 95 ? 10.555 -17.953 -3.498 1 97.31 95 PRO A O 1
ATOM 757 N N . HIS A 1 96 ? 9.477 -17.844 -1.61 1 96.25 96 HIS A N 1
ATOM 758 C CA . HIS A 1 96 ? 10.523 -18.531 -0.864 1 96.25 96 HIS A CA 1
ATOM 759 C C . HIS A 1 96 ? 10.586 -20 -1.237 1 96.25 96 HIS A C 1
ATOM 761 O O . HIS A 1 96 ? 11.562 -20.688 -0.923 1 96.25 96 HIS A O 1
ATOM 767 N N . LEU A 1 97 ? 9.562 -20.469 -1.917 1 94.12 97 LEU A N 1
ATOM 768 C CA . LEU A 1 97 ? 9.508 -21.875 -2.307 1 94.12 97 LEU A CA 1
ATOM 769 C C . LEU A 1 97 ? 10.039 -22.062 -3.723 1 94.12 97 LEU A C 1
ATOM 771 O O . LEU A 1 97 ? 10.117 -23.203 -4.215 1 94.12 97 LEU A O 1
ATOM 775 N N . LEU A 1 98 ? 10.43 -20.984 -4.352 1 92.56 98 LEU A N 1
ATOM 776 C CA . LEU A 1 98 ? 10.875 -21.047 -5.738 1 92.56 98 LEU A CA 1
ATOM 777 C C . LEU A 1 98 ? 12.391 -21.219 -5.816 1 92.56 98 LEU A C 1
ATOM 779 O O . LEU A 1 98 ? 13.117 -20.719 -4.949 1 92.56 98 LEU A O 1
ATOM 783 N N . THR A 1 99 ? 12.719 -21.938 -6.84 1 90.44 99 THR A N 1
ATOM 784 C CA . THR A 1 99 ? 14.133 -22.078 -7.16 1 90.44 99 THR A CA 1
ATOM 785 C C . THR A 1 99 ? 14.445 -21.469 -8.523 1 90.44 99 THR A C 1
ATOM 787 O O . THR A 1 99 ? 13.719 -21.688 -9.492 1 90.44 99 THR A O 1
ATOM 790 N N . SER A 1 100 ? 15.555 -20.688 -8.547 1 90.81 100 SER A N 1
ATOM 791 C CA . SER A 1 100 ? 15.922 -19.984 -9.766 1 90.81 100 SER A CA 1
ATOM 792 C C . SER A 1 100 ? 16.516 -20.938 -10.797 1 90.81 100 SER A C 1
ATOM 794 O O . SER A 1 100 ? 17.281 -21.844 -10.445 1 90.81 100 SER A O 1
ATOM 796 N N . ALA A 1 101 ? 16.25 -20.719 -12.062 1 87.88 101 ALA A N 1
ATOM 797 C CA . ALA A 1 101 ? 16.844 -21.422 -13.195 1 87.88 101 ALA A CA 1
ATOM 798 C C . ALA A 1 101 ? 18.016 -20.625 -13.781 1 87.88 101 ALA A C 1
ATOM 800 O O . ALA A 1 101 ? 18.312 -20.75 -14.969 1 87.88 101 ALA A O 1
ATOM 801 N N . GLY A 1 102 ? 18.609 -19.766 -12.93 1 92.12 102 GLY A N 1
ATOM 802 C CA . GLY A 1 102 ? 19.688 -18.891 -13.391 1 92.12 102 GLY A CA 1
ATOM 803 C C . GLY A 1 102 ? 19.297 -17.422 -13.438 1 92.12 102 GLY A C 1
ATOM 804 O O . GLY A 1 102 ? 19.344 -16.734 -12.414 1 92.12 102 GLY A O 1
ATOM 805 N N . LYS A 1 103 ? 18.672 -17.047 -14.602 1 92.12 103 LYS A N 1
ATOM 806 C CA . LYS A 1 103 ? 18.344 -15.633 -14.789 1 92.12 103 LYS A CA 1
ATOM 807 C C . LYS A 1 103 ? 16.891 -15.359 -14.43 1 92.12 103 LYS A C 1
ATOM 809 O O . LYS A 1 103 ? 16.469 -14.203 -14.352 1 92.12 103 LYS A O 1
ATOM 814 N N . ASN A 1 104 ? 16.219 -16.5 -14.188 1 95.81 104 ASN A N 1
ATOM 815 C CA . ASN A 1 104 ? 14.789 -16.375 -13.922 1 95.81 104 ASN A CA 1
ATOM 816 C C . ASN A 1 104 ? 14.266 -17.531 -13.078 1 95.81 104 ASN A C 1
ATOM 818 O O . ASN A 1 104 ? 15.031 -18.438 -12.727 1 95.81 104 ASN A O 1
ATOM 822 N N . TYR A 1 105 ? 13.086 -17.359 -12.664 1 95.69 105 TYR A N 1
ATOM 823 C CA . TYR A 1 105 ? 12.328 -18.453 -12.078 1 95.69 105 TYR A CA 1
ATOM 824 C C . TYR A 1 105 ? 11.297 -18.984 -13.062 1 95.69 105 TYR A C 1
ATOM 826 O O . TYR A 1 105 ? 10.531 -18.219 -13.648 1 95.69 105 TYR A O 1
ATOM 834 N N . ALA A 1 106 ? 11.297 -20.25 -13.188 1 94.56 106 ALA A N 1
ATOM 835 C CA . ALA A 1 106 ? 10.281 -20.891 -14.023 1 94.56 106 ALA A CA 1
ATOM 836 C C . ALA A 1 106 ? 9.031 -21.219 -13.211 1 94.56 106 ALA A C 1
ATOM 838 O O . ALA A 1 106 ? 9.094 -21.953 -12.219 1 94.56 106 ALA A O 1
ATOM 839 N N . LEU A 1 107 ? 7.91 -20.625 -13.648 1 96.69 107 LEU A N 1
ATOM 840 C CA . LEU A 1 107 ? 6.617 -20.906 -13.039 1 96.69 107 LEU A CA 1
ATOM 841 C C . LEU A 1 107 ? 5.785 -21.828 -13.93 1 96.69 107 LEU A C 1
ATOM 843 O O . LEU A 1 107 ? 5.039 -21.359 -14.789 1 96.69 107 LEU A O 1
ATOM 847 N N . ASP A 1 108 ? 5.957 -23.125 -13.625 1 96.12 108 ASP A N 1
ATOM 848 C CA . ASP A 1 108 ? 5.273 -24.172 -14.383 1 96.12 108 ASP A CA 1
ATOM 849 C C . ASP A 1 108 ? 3.936 -24.531 -13.734 1 96.12 108 ASP A C 1
ATOM 851 O O . ASP A 1 108 ? 3.891 -24.922 -12.562 1 96.12 108 ASP A O 1
ATOM 855 N N . TYR A 1 109 ? 2.922 -24.453 -14.555 1 97.19 109 TYR A N 1
ATOM 856 C CA . TYR A 1 109 ? 1.575 -24.656 -14.031 1 97.19 109 TYR A CA 1
ATOM 857 C C . TYR A 1 109 ? 1.474 -25.984 -13.289 1 97.19 109 TYR A C 1
ATOM 859 O O . TYR A 1 109 ? 0.958 -26.031 -12.172 1 97.19 109 TYR A O 1
ATOM 867 N N . GLU A 1 110 ? 1.917 -27.062 -13.805 1 96.75 110 GLU A N 1
ATOM 868 C CA . GLU A 1 110 ? 1.791 -28.391 -13.234 1 96.75 110 GLU A CA 1
ATOM 869 C C . GLU A 1 110 ? 2.574 -28.516 -11.93 1 96.75 110 GLU A C 1
ATOM 871 O O . GLU A 1 110 ? 2.141 -29.203 -11 1 96.75 110 GLU A O 1
ATOM 876 N N . LYS A 1 111 ? 3.678 -27.844 -11.828 1 95.38 111 LYS A N 1
ATOM 877 C CA . LYS A 1 111 ? 4.516 -27.891 -10.633 1 95.38 111 LYS A CA 1
ATOM 878 C C . LYS A 1 111 ? 3.979 -26.969 -9.547 1 95.38 111 LYS A C 1
ATOM 880 O O . LYS A 1 111 ? 4.168 -27.219 -8.352 1 95.38 111 LYS A O 1
ATOM 885 N N . LEU A 1 112 ? 3.293 -25.938 -9.906 1 96.19 112 LEU A N 1
ATOM 886 C CA . LEU A 1 112 ? 2.824 -24.922 -8.969 1 96.19 112 LEU A CA 1
ATOM 887 C C . LEU A 1 112 ? 1.521 -25.344 -8.305 1 96.19 112 LEU A C 1
ATOM 889 O O . LEU A 1 112 ? 1.276 -25.031 -7.141 1 96.19 112 LEU A O 1
ATOM 893 N N . CYS A 1 113 ? 0.714 -26.031 -9 1 94.25 113 CYS A N 1
ATOM 894 C CA . CYS A 1 113 ? -0.635 -26.375 -8.562 1 94.25 113 CYS A CA 1
ATOM 895 C C . CYS A 1 113 ? -0.613 -27.031 -7.188 1 94.25 113 CYS A C 1
ATOM 897 O O . CYS A 1 113 ? -1.4 -26.672 -6.312 1 94.25 113 CYS A O 1
ATOM 899 N N . PRO A 1 114 ? 0.359 -27.953 -6.953 1 94.69 114 PRO A N 1
ATOM 900 C CA . PRO A 1 114 ? 0.332 -28.625 -5.656 1 94.69 114 PRO A CA 1
ATOM 901 C C . PRO A 1 114 ? 0.771 -27.719 -4.508 1 94.69 114 PRO A C 1
ATOM 903 O O . PRO A 1 114 ? 0.451 -28 -3.348 1 94.69 114 PRO A O 1
ATOM 906 N N . ILE A 1 115 ? 1.446 -26.641 -4.754 1 95.12 115 ILE A N 1
ATOM 907 C CA . ILE A 1 115 ? 2.051 -25.906 -3.652 1 95.12 115 ILE A CA 1
ATOM 908 C C . ILE A 1 115 ? 1.451 -24.5 -3.588 1 95.12 115 ILE A C 1
ATOM 910 O O . ILE A 1 115 ? 1.632 -23.781 -2.598 1 95.12 115 ILE A O 1
ATOM 914 N N . ALA A 1 116 ? 0.767 -24.031 -4.617 1 97 116 ALA A N 1
ATOM 915 C CA . ALA A 1 116 ? 0.199 -22.688 -4.68 1 97 116 ALA A CA 1
ATOM 916 C C . ALA A 1 116 ? -1.065 -22.578 -3.832 1 97 116 ALA A C 1
ATOM 918 O O . ALA A 1 116 ? -1.704 -23.594 -3.535 1 97 116 ALA A O 1
ATOM 919 N N . LEU A 1 117 ? -1.361 -21.453 -3.445 1 97 117 LEU A N 1
ATOM 920 C CA . LEU A 1 117 ? -2.586 -21.141 -2.715 1 97 117 LEU A CA 1
ATOM 921 C C . LEU A 1 117 ? -3.596 -20.438 -3.615 1 97 117 LEU A C 1
ATOM 923 O O . LEU A 1 117 ? -3.229 -19.891 -4.656 1 97 117 LEU A O 1
ATOM 927 N N . ASP A 1 118 ? -4.82 -20.547 -3.227 1 96.38 118 ASP A N 1
ATOM 928 C CA . ASP A 1 118 ? -5.816 -19.688 -3.869 1 96.38 118 ASP A CA 1
ATOM 929 C C . ASP A 1 118 ? -6.195 -18.516 -2.977 1 96.38 118 ASP A C 1
ATOM 931 O O . ASP A 1 118 ? -5.645 -18.359 -1.884 1 96.38 118 ASP A O 1
ATOM 935 N N . ILE A 1 119 ? -7.062 -17.688 -3.385 1 96.12 119 ILE A N 1
ATOM 936 C CA . ILE A 1 119 ? -7.348 -16.438 -2.713 1 96.12 119 ILE A CA 1
ATOM 937 C C . ILE A 1 119 ? -8 -16.703 -1.359 1 96.12 119 ILE A C 1
ATOM 939 O O . ILE A 1 119 ? -7.789 -15.961 -0.4 1 96.12 119 ILE A O 1
ATOM 943 N N . LYS A 1 120 ? -8.789 -17.688 -1.233 1 95 120 LYS A N 1
ATOM 944 C CA . LYS A 1 120 ? -9.414 -18.031 0.043 1 95 120 LYS A CA 1
ATOM 945 C C . LYS A 1 120 ? -8.359 -18.406 1.082 1 95 120 LYS A C 1
ATOM 947 O O . LYS A 1 120 ? -8.469 -18.031 2.25 1 95 120 LYS A O 1
ATOM 952 N N . ASP A 1 121 ? -7.332 -19.172 0.616 1 95.06 121 ASP A N 1
ATOM 953 C CA . ASP A 1 121 ? -6.223 -19.531 1.49 1 95.06 121 ASP A CA 1
ATOM 954 C C . ASP A 1 121 ? -5.504 -18.297 2.014 1 95.06 121 ASP A C 1
ATOM 956 O O . ASP A 1 121 ? -5.211 -18.203 3.207 1 95.06 121 ASP A O 1
ATOM 960 N N . VAL A 1 122 ? -5.301 -17.375 1.149 1 94.88 122 VAL A N 1
ATOM 961 C CA . VAL A 1 122 ? -4.547 -16.172 1.465 1 94.88 122 VAL A CA 1
ATOM 962 C C . VAL A 1 122 ? -5.367 -15.281 2.395 1 94.88 122 VAL A C 1
ATOM 964 O O . VAL A 1 122 ? -4.828 -14.688 3.328 1 94.88 122 VAL A O 1
ATOM 967 N N . ALA A 1 123 ? -6.676 -15.234 2.123 1 93.25 123 ALA A N 1
ATOM 968 C CA . ALA A 1 123 ? -7.562 -14.352 2.881 1 93.25 123 ALA A CA 1
ATOM 969 C C . ALA A 1 123 ? -7.859 -14.93 4.262 1 93.25 123 ALA A C 1
ATOM 971 O O . ALA A 1 123 ? -8.086 -14.188 5.219 1 93.25 123 ALA A O 1
ATOM 972 N N . GLU A 1 124 ? -8.156 -16.172 4.383 1 84.19 124 GLU A N 1
ATOM 973 C CA . GLU A 1 124 ? -8.578 -16.812 5.621 1 84.19 124 GLU A CA 1
ATOM 974 C C . GLU A 1 124 ? -7.383 -17.328 6.418 1 84.19 124 GLU A C 1
ATOM 976 O O . GLU A 1 124 ? -7.465 -17.484 7.637 1 84.19 124 GLU A O 1
ATOM 981 N N . ASP A 1 125 ? -6.285 -16.688 6.918 1 62.66 125 ASP A N 1
ATOM 982 C CA . ASP A 1 125 ? -5.141 -17.203 7.664 1 62.66 125 ASP A CA 1
ATOM 983 C C . ASP A 1 125 ? -5.117 -18.719 7.645 1 62.66 125 ASP A C 1
ATOM 985 O O . ASP A 1 125 ? -4.527 -19.344 8.523 1 62.66 125 ASP A O 1
ATOM 989 N N . SER A 1 126 ? -5.859 -19.172 6.992 1 50.25 126 SER A N 1
ATOM 990 C CA . SER A 1 126 ? -5.957 -20.625 7.133 1 50.25 126 SER A CA 1
ATOM 991 C C . SER A 1 126 ? -4.59 -21.281 6.996 1 50.25 126 SER A C 1
ATOM 993 O O . SER A 1 126 ? -4.434 -22.469 7.305 1 50.25 126 SER A O 1
ATOM 995 N N . ILE A 1 127 ? -3.615 -20.578 6.422 1 46.72 127 ILE A N 1
ATOM 996 C CA . ILE A 1 127 ? -2.322 -21.234 6.301 1 46.72 127 ILE A CA 1
ATOM 997 C C . ILE A 1 127 ? -1.75 -21.516 7.688 1 46.72 127 ILE A C 1
ATOM 999 O O . ILE A 1 127 ? -1.026 -22.5 7.887 1 46.72 127 ILE A O 1
ATOM 1003 N N . GLN A 1 128 ? -1.832 -20.422 8.539 1 44.16 128 GLN A N 1
ATOM 1004 C CA . GLN A 1 128 ? -1.177 -20.719 9.812 1 44.16 128 GLN A CA 1
ATOM 1005 C C . GLN A 1 128 ? -1.728 -21.984 10.438 1 44.16 128 GLN A C 1
ATOM 1007 O O . GLN A 1 128 ? -1.002 -22.719 11.125 1 44.16 128 GLN A O 1
ATOM 1012 N N . LYS A 1 129 ? -2.92 -22.25 10.242 1 44.81 129 LYS A N 1
ATOM 1013 C CA . LYS A 1 129 ? -3.371 -23.5 10.844 1 44.81 129 LYS A CA 1
ATOM 1014 C C . LYS A 1 129 ? -2.715 -24.703 10.18 1 44.81 129 LYS A C 1
ATOM 1016 O O . LYS A 1 129 ? -2.42 -25.703 10.836 1 44.81 129 LYS A O 1
ATOM 1021 N N . LYS A 1 130 ? -2.541 -24.812 8.945 1 43.44 130 LYS A N 1
ATOM 1022 C CA . LYS A 1 130 ? -1.894 -25.984 8.367 1 43.44 130 LYS A CA 1
ATOM 1023 C C . LYS A 1 130 ? -0.409 -26.031 8.719 1 43.44 130 LYS A C 1
ATOM 1025 O O . LYS A 1 130 ? 0.16 -27.109 8.914 1 43.44 130 LYS A O 1
ATOM 1030 N N . LEU A 1 131 ? 0.214 -24.828 8.852 1 42.5 131 LEU A N 1
ATOM 1031 C CA . LEU A 1 131 ? 1.625 -24.781 9.211 1 42.5 131 LEU A CA 1
ATOM 1032 C C . LEU A 1 131 ? 1.814 -25.078 10.695 1 42.5 131 LEU A C 1
ATOM 1034 O O . LEU A 1 131 ? 2.779 -25.75 11.086 1 42.5 131 LEU A O 1
ATOM 1038 N N . ASP A 1 132 ? 1.033 -24.609 11.531 1 42.88 132 ASP A N 1
ATOM 1039 C CA . ASP A 1 132 ? 1.131 -24.953 12.953 1 42.88 132 ASP A CA 1
ATOM 1040 C C . ASP A 1 132 ? 0.751 -26.406 13.195 1 42.88 132 ASP A C 1
ATOM 1042 O O . ASP A 1 132 ? 1.269 -27.047 14.109 1 42.88 132 ASP A O 1
ATOM 1046 N N . SER A 1 133 ? -0.156 -26.922 12.43 1 39.25 133 SER A N 1
ATOM 1047 C CA . SER A 1 133 ? -0.521 -28.312 12.719 1 39.25 133 SER A CA 1
ATOM 1048 C C . SER A 1 133 ? 0.596 -29.266 12.32 1 39.25 133 SER A C 1
ATOM 1050 O O . SER A 1 133 ? 0.647 -30.406 12.797 1 39.25 133 SER A O 1
ATOM 1052 N N . GLU A 1 134 ? 1.389 -28.969 11.188 1 35.62 134 GLU A N 1
ATOM 1053 C CA . GLU A 1 134 ? 2.459 -29.922 10.883 1 35.62 134 GLU A CA 1
ATOM 1054 C C . GLU A 1 134 ? 3.691 -29.656 11.742 1 35.62 134 GLU A C 1
ATOM 1056 O O . GLU A 1 134 ? 4.668 -30.406 11.68 1 35.62 134 GLU A O 1
ATOM 1061 N N . MET A 1 135 ? 3.781 -28.469 12.43 1 29.89 135 MET A N 1
ATOM 1062 C CA . MET A 1 135 ? 4.867 -28.531 13.398 1 29.89 135 MET A CA 1
ATOM 1063 C C . MET A 1 135 ? 4.406 -29.203 14.695 1 29.89 135 MET A C 1
ATOM 1065 O O . MET A 1 135 ? 3.277 -29 15.133 1 29.89 135 MET A O 1
ATOM 1069 N N . MET B 1 1 ? -8.297 19.938 -15.031 1 32.16 1 MET B N 1
ATOM 1070 C CA . MET B 1 1 ? -8.445 18.641 -14.391 1 32.16 1 MET B CA 1
ATOM 1071 C C . MET B 1 1 ? -7.129 17.875 -14.391 1 32.16 1 MET B C 1
ATOM 1073 O O . MET B 1 1 ? -6.777 17.234 -13.398 1 32.16 1 MET B O 1
ATOM 1077 N N . ALA B 1 2 ? -6.426 17.797 -15.508 1 42.69 2 ALA B N 1
ATOM 1078 C CA . ALA B 1 2 ? -5.105 17.203 -15.703 1 42.69 2 ALA B CA 1
ATOM 1079 C C . ALA B 1 2 ? -4.066 17.875 -14.812 1 42.69 2 ALA B C 1
ATOM 1081 O O . ALA B 1 2 ? -3.191 17.219 -14.25 1 42.69 2 ALA B O 1
ATOM 1082 N N . HIS B 1 3 ? -4.207 19.188 -14.727 1 40.09 3 HIS B N 1
ATOM 1083 C CA . HIS B 1 3 ? -3.24 20.016 -14.023 1 40.09 3 HIS B CA 1
ATOM 1084 C C . HIS B 1 3 ? -3.236 19.719 -12.531 1 40.09 3 HIS B C 1
ATOM 1086 O O . HIS B 1 3 ? -2.176 19.688 -11.906 1 40.09 3 HIS B O 1
ATOM 1092 N N . LYS B 1 4 ? -4.453 19.703 -11.852 1 42.56 4 LYS B N 1
ATOM 1093 C CA . LYS B 1 4 ? -4.562 19.438 -10.422 1 42.56 4 LYS B CA 1
ATOM 1094 C C . LYS B 1 4 ? -4.004 18.062 -10.086 1 42.56 4 LYS B C 1
ATOM 1096 O O . LYS B 1 4 ? -3.367 17.875 -9.047 1 42.56 4 LYS B O 1
ATOM 1101 N N . TYR B 1 5 ? -4.238 17.141 -11.109 1 45.47 5 TYR B N 1
ATOM 1102 C CA . TYR B 1 5 ? -3.693 15.789 -10.945 1 45.47 5 TYR B CA 1
ATOM 1103 C C . TYR B 1 5 ? -2.17 15.82 -10.953 1 45.47 5 TYR B C 1
ATOM 1105 O O . TYR B 1 5 ? -1.528 15.086 -10.195 1 45.47 5 TYR B O 1
ATOM 1113 N N . GLN B 1 6 ? -1.656 16.688 -11.742 1 50.62 6 GLN B N 1
ATOM 1114 C CA . GLN B 1 6 ? -0.211 16.781 -11.922 1 50.62 6 GLN B CA 1
ATOM 1115 C C . GLN B 1 6 ? 0.474 17.297 -10.664 1 50.62 6 GLN B C 1
ATOM 1117 O O . GLN B 1 6 ? 1.54 16.812 -10.281 1 50.62 6 GLN B O 1
ATOM 1122 N N . LYS B 1 7 ? -0.096 18.297 -9.969 1 53.25 7 LYS B N 1
ATOM 1123 C CA . LYS B 1 7 ? 0.541 18.906 -8.797 1 53.25 7 LYS B CA 1
ATOM 1124 C C . LYS B 1 7 ? 0.522 17.953 -7.605 1 53.25 7 LYS B C 1
ATOM 1126 O O . LYS B 1 7 ? 1.531 17.797 -6.914 1 53.25 7 LYS B O 1
ATOM 1131 N N . GLY B 1 8 ? -0.53 17.219 -7.539 1 72.19 8 GLY B N 1
ATOM 1132 C CA . GLY B 1 8 ? -0.625 16.281 -6.434 1 72.19 8 GLY B CA 1
ATOM 1133 C C . GLY B 1 8 ? 0.35 15.117 -6.547 1 72.19 8 GLY B C 1
ATOM 1134 O O . GLY B 1 8 ? 0.946 14.703 -5.551 1 72.19 8 GLY B O 1
ATOM 1135 N N . SER B 1 9 ? 0.747 14.938 -7.754 1 82.19 9 SER B N 1
ATOM 1136 C CA . SER B 1 9 ? 1.61 13.789 -8 1 82.19 9 SER B CA 1
ATOM 1137 C C . SER B 1 9 ? 3.057 14.086 -7.629 1 82.19 9 SER B C 1
ATOM 1139 O O . SER B 1 9 ? 3.762 13.227 -7.105 1 82.19 9 SER B O 1
ATOM 1141 N N . THR B 1 10 ? 3.484 15.352 -7.758 1 93 10 THR B N 1
ATOM 1142 C CA . THR B 1 10 ? 4.859 15.711 -7.426 1 93 10 THR B CA 1
ATOM 1143 C C . THR B 1 10 ? 5.102 15.586 -5.926 1 93 10 THR B C 1
ATOM 1145 O O . THR B 1 10 ? 6.113 15.016 -5.5 1 93 10 THR B O 1
ATOM 1148 N N . PHE B 1 11 ? 4.125 16.125 -5.191 1 96.25 11 PHE B N 1
ATOM 1149 C CA . PHE B 1 11 ? 4.266 16.047 -3.742 1 96.25 11 PHE B CA 1
ATOM 1150 C C . PHE B 1 11 ? 4.262 14.602 -3.273 1 96.25 11 PHE B C 1
ATOM 1152 O O . PHE B 1 11 ? 5.066 14.219 -2.42 1 96.25 11 PHE B O 1
ATOM 1159 N N . GLU B 1 12 ? 3.428 13.773 -3.852 1 96.19 12 GLU B N 1
ATOM 1160 C CA . GLU B 1 12 ? 3.367 12.359 -3.492 1 96.19 12 GLU B CA 1
ATOM 1161 C C . GLU B 1 12 ? 4.707 11.672 -3.738 1 96.19 12 GLU B C 1
ATOM 1163 O O . GLU B 1 12 ? 5.172 10.891 -2.902 1 96.19 12 GLU B O 1
ATOM 1168 N N . ARG B 1 13 ? 5.34 12 -4.809 1 96.62 13 ARG B N 1
ATOM 1169 C CA . ARG B 1 13 ? 6.621 11.391 -5.156 1 96.62 13 ARG B CA 1
ATOM 1170 C C . ARG B 1 13 ? 7.723 11.859 -4.215 1 96.62 13 ARG B C 1
ATOM 1172 O O . ARG B 1 13 ? 8.562 11.062 -3.789 1 96.62 13 ARG B O 1
ATOM 1179 N N . GLU B 1 14 ? 7.688 13.086 -3.934 1 97.25 14 GLU B N 1
ATOM 1180 C CA . GLU B 1 14 ? 8.664 13.641 -3.002 1 97.25 14 GLU B CA 1
ATOM 1181 C C . GLU B 1 14 ? 8.523 13.016 -1.617 1 97.25 14 GLU B C 1
ATOM 1183 O O . GLU B 1 14 ? 9.523 12.648 -0.995 1 97.25 14 GLU B O 1
ATOM 1188 N N . LEU B 1 15 ? 7.336 12.945 -1.173 1 97.88 15 LEU B N 1
ATOM 1189 C CA . LEU B 1 15 ? 7.09 12.383 0.149 1 97.88 15 LEU B CA 1
ATOM 1190 C C . LEU B 1 15 ? 7.477 10.906 0.189 1 97.88 15 LEU B C 1
ATOM 1192 O O . LEU B 1 15 ? 8.047 10.438 1.176 1 97.88 15 LEU B O 1
ATOM 1196 N N . LYS B 1 16 ? 7.152 10.195 -0.841 1 97.81 16 LYS B N 1
ATOM 1197 C CA . LYS B 1 16 ? 7.57 8.797 -0.944 1 97.81 16 LYS B CA 1
ATOM 1198 C C . LYS B 1 16 ? 9.078 8.664 -0.767 1 97.81 16 LYS B C 1
ATOM 1200 O O . LYS B 1 16 ? 9.547 7.848 0.033 1 97.81 16 LYS B O 1
ATOM 1205 N N . LYS B 1 17 ? 9.797 9.438 -1.467 1 98.06 17 LYS B N 1
ATOM 1206 C CA . LYS B 1 17 ? 11.25 9.383 -1.395 1 98.06 17 LYS B CA 1
ATOM 1207 C C . LYS B 1 17 ? 11.742 9.695 0.014 1 98.06 17 LYS B C 1
ATOM 1209 O O . LYS B 1 17 ? 12.664 9.047 0.517 1 98.06 17 LYS B O 1
ATOM 1214 N N . LYS B 1 18 ? 11.156 10.68 0.616 1 98 18 LYS B N 1
ATOM 1215 C CA . LYS B 1 18 ? 11.547 11.062 1.969 1 98 18 LYS B CA 1
ATOM 1216 C C . LYS B 1 18 ? 11.281 9.93 2.959 1 98 18 LYS B C 1
ATOM 1218 O O . LYS B 1 18 ? 12.125 9.625 3.805 1 98 18 LYS B O 1
ATOM 1223 N N . LEU B 1 19 ? 10.133 9.352 2.889 1 98 19 LEU B N 1
ATOM 1224 C CA . LEU B 1 19 ? 9.805 8.234 3.771 1 98 19 LEU B CA 1
ATOM 1225 C C . LEU B 1 19 ? 10.75 7.062 3.545 1 98 19 LEU B C 1
ATOM 1227 O O . LEU B 1 19 ? 11.188 6.418 4.5 1 98 19 LEU B O 1
ATOM 1231 N N . GLU B 1 20 ? 11.07 6.812 2.301 1 98 20 GLU B N 1
ATOM 1232 C CA . GLU B 1 20 ? 12 5.734 1.979 1 98 20 GLU B CA 1
ATOM 1233 C C . GLU B 1 20 ? 13.375 5.996 2.576 1 98 20 GLU B C 1
ATOM 1235 O O . GLU B 1 20 ? 14.039 5.07 3.055 1 98 20 GLU B O 1
ATOM 1240 N N . SER B 1 21 ? 13.789 7.254 2.568 1 98 21 SER B N 1
ATOM 1241 C CA . SER B 1 21 ? 15.07 7.621 3.156 1 98 21 SER B CA 1
ATOM 1242 C C . SER B 1 21 ? 15.062 7.422 4.668 1 98 21 SER B C 1
ATOM 1244 O O . SER B 1 21 ? 16.125 7.379 5.301 1 98 21 SER B O 1
ATOM 1246 N N . HIS B 1 22 ? 13.844 7.328 5.215 1 97.5 22 HIS B N 1
ATOM 1247 C CA . HIS B 1 22 ? 13.703 7.078 6.645 1 97.5 22 HIS B CA 1
ATOM 1248 C C . HIS B 1 22 ? 13.391 5.609 6.922 1 97.5 22 HIS B C 1
ATOM 1250 O O . HIS B 1 22 ? 12.906 5.266 8 1 97.5 22 HIS B O 1
ATOM 1256 N N . GLY B 1 23 ? 13.547 4.715 5.91 1 97.38 23 GLY B N 1
ATOM 1257 C CA . GLY B 1 23 ? 13.539 3.277 6.121 1 97.38 23 GLY B CA 1
ATOM 1258 C C . GLY B 1 23 ? 12.203 2.637 5.805 1 97.38 23 GLY B C 1
ATOM 1259 O O . GLY B 1 23 ? 11.984 1.457 6.09 1 97.38 23 GLY B O 1
ATOM 1260 N N . PHE B 1 24 ? 11.32 3.416 5.207 1 98.38 24 PHE B N 1
ATOM 1261 C CA . PHE B 1 24 ? 10.023 2.852 4.844 1 98.38 24 PHE B CA 1
ATOM 1262 C C . PHE B 1 24 ? 10.062 2.268 3.438 1 98.38 24 PHE B C 1
ATOM 1264 O O . PHE B 1 24 ? 10.812 2.742 2.582 1 98.38 24 PHE B O 1
ATOM 1271 N N . ALA B 1 25 ? 9.328 1.225 3.223 1 98.44 25 ALA B N 1
ATOM 1272 C CA . ALA B 1 25 ? 8.852 0.886 1.886 1 98.44 25 ALA B CA 1
ATOM 1273 C C . ALA B 1 25 ? 7.512 1.558 1.597 1 98.44 25 ALA B C 1
ATOM 1275 O O . ALA B 1 25 ? 6.594 1.508 2.42 1 98.44 25 ALA B O 1
ATOM 1276 N N . VAL B 1 26 ? 7.398 2.176 0.456 1 98.38 26 VAL B N 1
ATOM 1277 C CA . VAL B 1 26 ? 6.238 3.021 0.201 1 98.38 26 VAL B CA 1
ATOM 1278 C C . VAL B 1 26 ? 5.621 2.662 -1.148 1 98.38 26 VAL B C 1
ATOM 1280 O O . VAL B 1 26 ? 6.336 2.465 -2.133 1 98.38 26 VAL B O 1
ATOM 1283 N N . ILE B 1 27 ? 4.332 2.535 -1.15 1 97.44 27 ILE B N 1
ATOM 1284 C CA . ILE B 1 27 ? 3.611 2.344 -2.404 1 97.44 27 ILE B CA 1
ATOM 1285 C C . ILE B 1 27 ? 2.691 3.535 -2.66 1 97.44 27 ILE B C 1
ATOM 1287 O O . ILE B 1 27 ? 2.018 4.016 -1.745 1 97.44 27 ILE B O 1
ATOM 1291 N N . ARG B 1 28 ? 2.781 4.023 -3.885 1 97 28 ARG B N 1
ATOM 1292 C CA . ARG B 1 28 ? 1.884 5.09 -4.32 1 97 28 ARG B CA 1
ATOM 1293 C C . ARG B 1 28 ? 0.703 4.523 -5.102 1 97 28 ARG B C 1
ATOM 1295 O O . ARG B 1 28 ? 0.872 3.625 -5.93 1 97 28 ARG B O 1
ATOM 1302 N N . SER B 1 29 ? -0.415 5.094 -4.855 1 96.06 29 SER B N 1
ATOM 1303 C CA . SER B 1 29 ? -1.649 4.586 -5.445 1 96.06 29 SER B CA 1
ATOM 1304 C C . SER B 1 29 ? -1.733 4.93 -6.93 1 96.06 29 SER B C 1
ATOM 1306 O O . SER B 1 29 ? -1.382 6.035 -7.336 1 96.06 29 SER B O 1
ATOM 1308 N N . ALA B 1 30 ? -2.256 3.818 -7.676 1 91.75 30 ALA B N 1
ATOM 1309 C CA . ALA B 1 30 ? -2.625 4.07 -9.062 1 91.75 30 ALA B CA 1
ATOM 1310 C C . ALA B 1 30 ? -3.953 4.82 -9.156 1 91.75 30 ALA B C 1
ATOM 1312 O O . ALA B 1 30 ? -5.012 4.258 -8.859 1 91.75 30 ALA B O 1
ATOM 1313 N N . GLY B 1 31 ? -3.928 6.039 -9.078 1 83.5 31 GLY B N 1
ATOM 1314 C CA . GLY B 1 31 ? -5.145 6.832 -9.172 1 83.5 31 GLY B CA 1
ATOM 1315 C C . GLY B 1 31 ? -5.379 7.711 -7.953 1 83.5 31 GLY B C 1
ATOM 1316 O O . GLY B 1 31 ? -4.586 7.691 -7.008 1 83.5 31 GLY B O 1
ATOM 1317 N N . SER B 1 32 ? -6.461 8.391 -7.883 1 78 32 SER B N 1
ATOM 1318 C CA . SER B 1 32 ? -6.703 9.375 -6.832 1 78 32 SER B CA 1
ATOM 1319 C C . SER B 1 32 ? -7.973 9.047 -6.051 1 78 32 SER B C 1
ATOM 1321 O O . SER B 1 32 ? -8.43 9.852 -5.242 1 78 32 SER B O 1
ATOM 1323 N N . HIS B 1 33 ? -8.523 7.879 -6.191 1 74 33 HIS B N 1
ATOM 1324 C CA . HIS B 1 33 ? -9.844 7.609 -5.637 1 74 33 HIS B CA 1
ATOM 1325 C C . HIS B 1 33 ? -9.75 7.133 -4.191 1 74 33 HIS B C 1
ATOM 1327 O O . HIS B 1 33 ? -10.75 7.133 -3.467 1 74 33 HIS B O 1
ATOM 1333 N N . GLY B 1 34 ? -8.633 6.859 -3.805 1 81.19 34 GLY B N 1
ATOM 1334 C CA . GLY B 1 34 ? -8.438 6.406 -2.438 1 81.19 34 GLY B CA 1
ATOM 1335 C C . GLY B 1 34 ? -7.32 7.137 -1.719 1 81.19 34 GLY B C 1
ATOM 1336 O O . GLY B 1 34 ? -7.266 8.367 -1.731 1 81.19 34 GLY B O 1
ATOM 1337 N N . VAL B 1 35 ? -6.57 6.438 -0.963 1 96.25 35 VAL B N 1
ATOM 1338 C CA . VAL B 1 35 ? -5.41 6.992 -0.27 1 96.25 35 VAL B CA 1
ATOM 1339 C C . VAL B 1 35 ? -4.238 7.117 -1.239 1 96.25 35 VAL B C 1
ATOM 1341 O O . VAL B 1 35 ? -4.227 6.48 -2.297 1 96.25 35 VAL B O 1
ATOM 1344 N N . ASP B 1 36 ? -3.346 7.965 -0.883 1 97.25 36 ASP B N 1
ATOM 1345 C CA . ASP B 1 36 ? -2.297 8.289 -1.845 1 97.25 36 ASP B CA 1
ATOM 1346 C C . ASP B 1 36 ? -1.069 7.402 -1.639 1 97.25 36 ASP B C 1
ATOM 1348 O O . ASP B 1 36 ? -0.46 6.941 -2.605 1 97.25 36 ASP B O 1
ATOM 1352 N N . LEU B 1 37 ? -0.75 7.152 -0.365 1 98.06 37 LEU B N 1
ATOM 1353 C CA . LEU B 1 37 ? 0.437 6.375 -0.029 1 98.06 37 LEU B CA 1
ATOM 1354 C C . LEU B 1 37 ? 0.136 5.379 1.086 1 98.06 37 LEU B C 1
ATOM 1356 O O . LEU B 1 37 ? -0.61 5.688 2.018 1 98.06 37 LEU B O 1
ATOM 1360 N N . VAL B 1 38 ? 0.741 4.285 1.037 1 98.44 38 VAL B N 1
ATOM 1361 C CA . VAL B 1 38 ? 0.891 3.375 2.17 1 98.44 38 VAL B CA 1
ATOM 1362 C C . VAL B 1 38 ? 2.369 3.066 2.393 1 98.44 38 VAL B C 1
ATOM 1364 O O . VAL B 1 38 ? 3.102 2.781 1.44 1 98.44 38 VAL B O 1
ATOM 1367 N N . ALA B 1 39 ? 2.773 3.205 3.639 1 98.56 39 ALA B N 1
ATOM 1368 C CA . ALA B 1 39 ? 4.176 3.004 3.994 1 98.56 39 ALA B CA 1
ATOM 1369 C C . ALA B 1 39 ? 4.312 1.994 5.129 1 98.56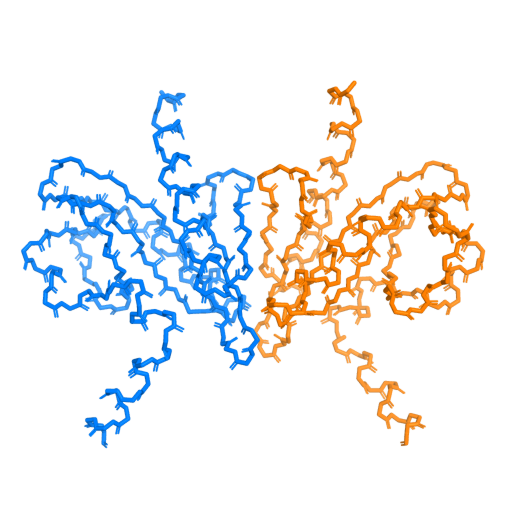 39 ALA B C 1
ATOM 1371 O O . ALA B 1 39 ? 3.576 2.057 6.117 1 98.56 39 ALA B O 1
ATOM 1372 N N . GLY B 1 40 ? 5.207 1.087 4.965 1 98.38 40 GLY B N 1
ATOM 1373 C CA . GLY B 1 40 ? 5.508 0.093 5.984 1 98.38 40 GLY B CA 1
ATOM 1374 C C . GLY B 1 40 ? 6.973 0.061 6.375 1 98.38 40 GLY B C 1
ATOM 1375 O O . GLY B 1 40 ? 7.844 0.366 5.559 1 98.38 40 GLY B O 1
ATOM 1376 N N . LYS B 1 41 ? 7.18 -0.298 7.551 1 98 41 LYS B N 1
ATOM 1377 C CA . LYS B 1 41 ? 8.508 -0.486 8.125 1 98 41 LYS B CA 1
ATOM 1378 C C . LYS B 1 41 ? 8.516 -1.651 9.117 1 98 41 LYS B C 1
ATOM 1380 O O . LYS B 1 41 ? 7.594 -1.803 9.914 1 98 41 LYS B O 1
ATOM 1385 N N . LYS B 1 42 ? 9.578 -2.393 9.016 1 97.19 42 LYS B N 1
ATOM 1386 C CA . LYS B 1 42 ? 9.664 -3.59 9.844 1 97.19 42 LYS B CA 1
ATOM 1387 C C . LYS B 1 42 ? 9.445 -3.256 11.312 1 97.19 42 LYS B C 1
ATOM 1389 O O . LYS B 1 42 ? 10.078 -2.346 11.852 1 97.19 42 LYS B O 1
ATOM 1394 N N . GLY B 1 43 ? 8.57 -3.975 11.898 1 95.12 43 GLY B N 1
ATOM 1395 C CA . GLY B 1 43 ? 8.336 -3.834 13.328 1 95.12 43 GLY B CA 1
ATOM 1396 C C . GLY B 1 43 ? 7.383 -2.705 13.672 1 95.12 43 GLY B C 1
ATOM 1397 O O . GLY B 1 43 ? 7.117 -2.441 14.844 1 95.12 43 GLY B O 1
ATOM 1398 N N . LYS B 1 44 ? 6.809 -2.053 12.68 1 95.19 44 LYS B N 1
ATOM 1399 C CA . LYS B 1 44 ? 5.891 -0.939 12.906 1 95.19 44 LYS B CA 1
ATOM 1400 C C . LYS B 1 44 ? 4.582 -1.146 12.148 1 95.19 44 LYS B C 1
ATOM 1402 O O . LYS B 1 44 ? 4.551 -1.837 11.125 1 95.19 44 LYS B O 1
ATOM 1407 N N . LYS B 1 45 ? 3.58 -0.593 12.719 1 96.19 45 LYS B N 1
ATOM 1408 C CA . LYS B 1 45 ? 2.336 -0.558 11.953 1 96.19 45 LYS B CA 1
ATOM 1409 C C . LYS B 1 45 ? 2.484 0.294 10.695 1 96.19 45 LYS B C 1
ATOM 1411 O O . LYS B 1 45 ? 3.111 1.355 10.734 1 96.19 45 LYS B O 1
ATOM 1416 N N . PRO B 1 46 ? 1.864 -0.136 9.617 1 98.44 46 PRO B N 1
ATOM 1417 C CA . PRO B 1 46 ? 1.918 0.705 8.422 1 98.44 46 PRO B CA 1
ATOM 1418 C C . PRO B 1 46 ? 1.239 2.059 8.617 1 98.44 46 PRO B C 1
ATOM 1420 O O . PRO B 1 46 ? 0.337 2.186 9.445 1 98.44 46 PRO B O 1
ATOM 1423 N N . ILE B 1 47 ? 1.681 3.002 7.828 1 98.31 47 ILE B N 1
ATOM 1424 C CA . ILE B 1 47 ? 0.988 4.285 7.848 1 98.31 47 ILE B CA 1
ATOM 1425 C C . ILE B 1 47 ? 0.301 4.523 6.508 1 98.31 47 ILE B C 1
ATOM 1427 O O . ILE B 1 47 ? 0.826 4.141 5.457 1 98.31 47 ILE B O 1
ATOM 1431 N N . VAL B 1 48 ? -0.88 5.07 6.547 1 98.69 48 VAL B N 1
ATOM 1432 C CA . VAL B 1 48 ? -1.718 5.391 5.395 1 98.69 48 VAL B CA 1
ATOM 1433 C C . VAL B 1 48 ? -1.841 6.906 5.254 1 98.69 48 VAL B C 1
ATOM 1435 O O . VAL B 1 48 ? -2.209 7.598 6.207 1 98.69 48 VAL B O 1
ATOM 1438 N N . ILE B 1 49 ? -1.629 7.414 4 1 98.38 49 ILE B N 1
ATOM 1439 C CA . ILE B 1 49 ? -1.444 8.859 3.924 1 98.38 49 ILE B CA 1
ATOM 1440 C C . ILE B 1 49 ? -2.293 9.43 2.787 1 98.38 49 ILE B C 1
ATOM 1442 O O . ILE B 1 49 ? -2.275 8.906 1.671 1 98.38 49 ILE B O 1
ATOM 1446 N N . GLU B 1 50 ? -3.035 10.445 3.062 1 98 50 GLU B N 1
ATOM 1447 C CA . GLU B 1 50 ? -3.648 11.336 2.082 1 98 50 GLU B CA 1
ATOM 1448 C C . GLU B 1 50 ? -2.846 12.625 1.929 1 98 50 GLU B C 1
ATOM 1450 O O . GLU B 1 50 ? -2.639 13.352 2.9 1 98 50 GLU B O 1
ATOM 1455 N N . CYS B 1 51 ? -2.436 12.922 0.715 1 97.56 51 CYS B N 1
ATOM 1456 C CA . CYS B 1 51 ? -1.529 14.039 0.466 1 97.56 51 CYS B CA 1
ATOM 1457 C C . CYS B 1 51 ? -2.281 15.242 -0.094 1 97.56 51 CYS B C 1
ATOM 1459 O O . CYS B 1 51 ? -3.088 15.102 -1.015 1 97.56 51 CYS B O 1
ATOM 1461 N N . LYS B 1 52 ? -1.984 16.391 0.474 1 96.06 52 LYS B N 1
ATOM 1462 C CA . LYS B 1 52 ? -2.49 17.672 -0.025 1 96.06 52 LYS B CA 1
ATOM 1463 C C . LYS B 1 52 ? -1.392 18.719 -0.042 1 96.06 52 LYS B C 1
ATOM 1465 O O . LYS B 1 52 ? -0.447 18.656 0.747 1 96.06 52 LYS B O 1
ATOM 1470 N N . SER B 1 53 ? -1.476 19.625 -0.986 1 96.38 53 SER B N 1
ATOM 1471 C CA . SER B 1 53 ? -0.535 20.734 -1.079 1 96.38 53 SER B CA 1
ATOM 1472 C C . SER B 1 53 ? -1.259 22.047 -1.338 1 96.38 53 SER B C 1
ATOM 1474 O O . SER B 1 53 ? -2.229 22.094 -2.1 1 96.38 53 SER B O 1
ATOM 1476 N N . THR B 1 54 ? -0.758 23.156 -0.692 1 96.44 54 THR B N 1
ATOM 1477 C CA . THR B 1 54 ? -1.352 24.469 -0.917 1 96.44 54 THR B CA 1
ATOM 1478 C C . THR B 1 54 ? -0.295 25.562 -0.812 1 96.44 54 THR B C 1
ATOM 1480 O O . THR B 1 54 ? 0.663 25.438 -0.047 1 96.44 54 THR B O 1
ATOM 1483 N N . SER B 1 55 ? -0.457 26.547 -1.518 1 96.12 55 SER B N 1
ATOM 1484 C CA . SER B 1 55 ? 0.386 27.734 -1.411 1 96.12 55 SER B CA 1
ATOM 1485 C C . SER B 1 55 ? -0.221 28.75 -0.461 1 96.12 55 SER B C 1
ATOM 1487 O O . SER B 1 55 ? 0.407 29.766 -0.149 1 96.12 55 SER B O 1
ATOM 1489 N N . LYS B 1 56 ? -1.455 28.484 -0.008 1 96.94 56 LYS B N 1
ATOM 1490 C CA . LYS B 1 56 ? -2.148 29.359 0.936 1 96.94 56 LYS B CA 1
ATOM 1491 C C . LYS B 1 56 ? -1.849 28.953 2.377 1 96.94 56 LYS B C 1
ATOM 1493 O O . LYS B 1 56 ? -1.075 28.031 2.621 1 96.94 56 LYS B O 1
ATOM 1498 N N . ASP B 1 57 ? -2.486 29.734 3.291 1 97 57 ASP B N 1
ATOM 1499 C CA . ASP B 1 57 ? -2.258 29.453 4.707 1 97 57 ASP B CA 1
ATOM 1500 C C . ASP B 1 57 ? -3.332 28.531 5.262 1 97 57 ASP B C 1
ATOM 1502 O O . ASP B 1 57 ? -3.328 28.203 6.453 1 97 57 ASP B O 1
ATOM 1506 N N . LYS B 1 58 ? -4.254 28.172 4.344 1 96 58 LYS B N 1
ATOM 1507 C CA . LYS B 1 58 ? -5.344 27.281 4.73 1 96 58 LYS B CA 1
ATOM 1508 C C . LYS B 1 58 ? -5.691 26.328 3.602 1 96 58 LYS B C 1
ATOM 1510 O O . LYS B 1 58 ? -5.512 26.641 2.426 1 96 58 LYS B O 1
ATOM 1515 N N . TYR B 1 59 ? -6.133 25.109 3.998 1 95.94 59 TYR B N 1
ATOM 1516 C CA . TYR B 1 59 ? -6.633 24.125 3.055 1 95.94 59 TYR B CA 1
ATOM 1517 C C . TYR B 1 59 ? -7.902 23.469 3.578 1 95.94 59 TYR B C 1
ATOM 1519 O O . TYR B 1 59 ? -8 23.141 4.766 1 95.94 59 TYR B O 1
ATOM 1527 N N . TYR B 1 60 ? -8.859 23.328 2.742 1 96.19 60 TYR B N 1
ATOM 1528 C CA . TYR B 1 60 ? -10.102 22.641 3.107 1 96.19 60 TYR B CA 1
ATOM 1529 C C . TYR B 1 60 ? -10.156 21.25 2.494 1 96.19 60 TYR B C 1
ATOM 1531 O O . TYR B 1 60 ? -10.148 21.109 1.27 1 96.19 60 TYR B O 1
ATOM 1539 N N . ILE B 1 61 ? -10.203 20.234 3.312 1 95.69 61 ILE B N 1
ATOM 1540 C CA . ILE B 1 61 ? -10.297 18.875 2.814 1 95.69 61 ILE B CA 1
ATOM 1541 C C . ILE B 1 61 ? -11.727 18.359 2.98 1 95.69 61 ILE B C 1
ATOM 1543 O O . ILE B 1 61 ? -12.305 18.438 4.07 1 95.69 61 ILE B O 1
ATOM 1547 N N . PRO B 1 62 ? -12.289 17.875 1.905 1 95.12 62 PRO B N 1
ATOM 1548 C CA . PRO B 1 62 ? -13.664 17.391 1.99 1 95.12 62 PRO B CA 1
ATOM 1549 C C . PRO B 1 62 ? -13.836 16.266 3 1 95.12 62 PRO B C 1
ATOM 1551 O O . PRO B 1 62 ? -12.938 15.43 3.152 1 95.12 62 PRO B O 1
ATOM 1554 N N . ASN B 1 63 ? -15.008 16.219 3.615 1 96.31 63 ASN B N 1
ATOM 1555 C CA . ASN B 1 63 ? -15.305 15.148 4.559 1 96.31 63 ASN B CA 1
ATOM 1556 C C . ASN B 1 63 ? -15.094 13.766 3.936 1 96.31 63 ASN B C 1
ATOM 1558 O O . ASN B 1 63 ? -14.586 12.859 4.59 1 96.31 63 ASN B O 1
ATOM 1562 N N . GLU B 1 64 ? -15.445 13.633 2.693 1 95.25 64 GLU B N 1
ATOM 1563 C CA . GLU B 1 64 ? -15.367 12.352 2 1 95.25 64 GLU B CA 1
ATOM 1564 C C . GLU B 1 64 ? -13.938 11.836 1.939 1 95.25 64 GLU B C 1
ATOM 1566 O O . GLU B 1 64 ? -13.695 10.641 2.078 1 95.25 64 GLU B O 1
ATOM 1571 N N . ASP B 1 65 ? -12.984 12.711 1.748 1 95.44 65 ASP B N 1
ATOM 1572 C CA . ASP B 1 65 ? -11.578 12.32 1.671 1 95.44 65 ASP B CA 1
ATOM 1573 C C . ASP B 1 65 ? -11.078 11.797 3.016 1 95.44 65 ASP B C 1
ATOM 1575 O O . ASP B 1 65 ? -10.359 10.797 3.07 1 95.44 65 ASP B O 1
ATOM 1579 N N . VAL B 1 66 ? -11.469 12.453 4.051 1 96.81 66 VAL B N 1
ATOM 1580 C CA . VAL B 1 66 ? -11.062 12.039 5.391 1 96.81 66 VAL B CA 1
ATOM 1581 C C . VAL B 1 66 ? -11.719 10.703 5.742 1 96.81 66 VAL B C 1
ATOM 1583 O O . VAL B 1 66 ? -11.07 9.82 6.305 1 96.81 66 VAL B O 1
ATOM 1586 N N . GLU B 1 67 ? -12.977 10.547 5.406 1 96.5 67 GLU B N 1
ATOM 1587 C CA . GLU B 1 67 ? -13.695 9.305 5.668 1 96.5 67 GLU B CA 1
ATOM 1588 C C . GLU B 1 67 ? -13.055 8.133 4.941 1 96.5 67 GLU B C 1
ATOM 1590 O O . GLU B 1 67 ? -12.891 7.055 5.52 1 96.5 67 GLU B O 1
ATOM 1595 N N . LYS B 1 68 ? -12.719 8.352 3.73 1 96.94 68 LYS B N 1
ATOM 1596 C CA . LYS B 1 68 ? -12.055 7.312 2.947 1 96.94 68 LYS B CA 1
ATOM 1597 C C . LYS B 1 68 ? -10.727 6.91 3.582 1 96.94 68 LYS B C 1
ATOM 1599 O O . LYS B 1 68 ? -10.414 5.723 3.662 1 96.94 68 LYS B O 1
ATOM 1604 N N . LEU B 1 69 ? -9.977 7.902 4.004 1 98.06 69 LEU B N 1
ATOM 1605 C CA . LEU B 1 69 ? -8.703 7.656 4.668 1 98.06 69 LEU B CA 1
ATOM 1606 C C . LEU B 1 69 ? -8.891 6.801 5.918 1 98.06 69 LEU B C 1
ATOM 1608 O O . LEU B 1 69 ? -8.18 5.816 6.117 1 98.06 69 LEU B O 1
ATOM 1612 N N . LEU B 1 70 ? -9.875 7.164 6.695 1 98.12 70 LEU B N 1
ATOM 1613 C CA . LEU B 1 70 ? -10.117 6.465 7.957 1 98.12 70 LEU B CA 1
ATOM 1614 C C . LEU B 1 70 ? -10.617 5.047 7.703 1 98.12 70 LEU B C 1
ATOM 1616 O O . LEU B 1 70 ? -10.164 4.102 8.352 1 98.12 70 LEU B O 1
ATOM 1620 N N . GLU B 1 71 ? -11.492 4.906 6.781 1 98.25 71 GLU B N 1
ATOM 1621 C CA . GLU B 1 71 ? -12.047 3.594 6.473 1 98.25 71 GLU B CA 1
ATOM 1622 C C . GLU B 1 71 ? -10.984 2.66 5.91 1 98.25 71 GLU B C 1
ATOM 1624 O O . GLU B 1 71 ? -10.875 1.504 6.328 1 98.25 71 GLU B O 1
ATOM 1629 N N . PHE B 1 72 ? -10.227 3.172 5.008 1 98.5 72 PHE B N 1
ATOM 1630 C CA . PHE B 1 72 ? -9.148 2.375 4.441 1 98.5 72 PHE B CA 1
ATOM 1631 C C . PHE B 1 72 ? -8.164 1.951 5.523 1 98.5 72 PHE B C 1
ATOM 1633 O O . PHE B 1 72 ? -7.773 0.783 5.594 1 98.5 72 PHE B O 1
ATOM 1640 N N . SER B 1 73 ? -7.785 2.896 6.293 1 98.56 73 SER B N 1
ATOM 1641 C CA . SER B 1 73 ? -6.797 2.645 7.336 1 98.56 73 SER B CA 1
ATOM 1642 C C . SER B 1 73 ? -7.301 1.601 8.328 1 98.56 73 SER B C 1
ATOM 1644 O O . SER B 1 73 ? -6.543 0.729 8.758 1 98.56 73 SER B O 1
ATOM 1646 N N . LYS B 1 74 ? -8.531 1.719 8.68 1 98.44 74 LYS B N 1
ATOM 1647 C CA . LYS B 1 74 ? -9.125 0.758 9.609 1 98.44 74 LYS B CA 1
ATOM 1648 C C . LYS B 1 74 ? -9.094 -0.653 9.031 1 98.44 74 LYS B C 1
ATOM 1650 O O . LYS B 1 74 ? -8.648 -1.593 9.695 1 98.44 74 LYS B O 1
ATOM 1655 N N . THR B 1 75 ? -9.5 -0.78 7.836 1 98.44 75 THR B N 1
ATOM 1656 C CA . THR B 1 75 ? -9.531 -2.082 7.18 1 98.44 75 THR B CA 1
ATOM 1657 C C . THR B 1 75 ? -8.125 -2.623 6.977 1 98.44 75 THR B C 1
ATOM 1659 O O . THR B 1 75 ? -7.863 -3.805 7.219 1 98.44 75 THR B O 1
ATOM 1662 N N . PHE B 1 76 ? -7.18 -1.734 6.59 1 98.38 76 PHE B N 1
ATOM 1663 C CA . PHE B 1 76 ? -5.797 -2.092 6.285 1 98.38 76 PHE B CA 1
ATOM 1664 C C . PHE B 1 76 ? -5.023 -2.385 7.566 1 98.38 76 PHE B C 1
ATOM 1666 O O . PHE B 1 76 ? -3.965 -3.018 7.523 1 98.38 76 PHE B O 1
ATOM 1673 N N . ASP B 1 77 ? -5.508 -1.875 8.625 1 98.44 77 ASP B N 1
ATOM 1674 C CA . ASP B 1 77 ? -4.859 -1.927 9.93 1 98.44 77 ASP B CA 1
ATOM 1675 C C . ASP B 1 77 ? -3.617 -1.041 9.969 1 98.44 77 ASP B C 1
ATOM 1677 O O . ASP B 1 77 ? -2.551 -1.475 10.406 1 98.44 77 ASP B O 1
ATOM 1681 N N . GLY B 1 78 ? -3.766 0.159 9.375 1 98.38 78 GLY B N 1
ATOM 1682 C CA . GLY B 1 78 ? -2.707 1.154 9.352 1 98.38 78 GLY B CA 1
ATOM 1683 C C . GLY B 1 78 ? -3.053 2.416 10.125 1 98.38 78 GLY B C 1
ATOM 1684 O O . GLY B 1 78 ? -4.203 2.605 10.531 1 98.38 78 GLY B O 1
ATOM 1685 N N . ILE B 1 79 ? -2.102 3.252 10.375 1 98.06 79 ILE B N 1
ATOM 1686 C CA . ILE B 1 79 ? -2.283 4.531 11.055 1 98.06 79 ILE B CA 1
ATOM 1687 C C . ILE B 1 79 ? -2.496 5.637 10.023 1 98.06 79 ILE B C 1
ATOM 1689 O O . ILE B 1 79 ? -1.638 5.871 9.164 1 98.06 79 ILE B O 1
ATOM 1693 N N . PRO B 1 80 ? -3.58 6.348 10.133 1 98.5 80 PRO B N 1
ATOM 1694 C CA . PRO B 1 80 ? -3.869 7.375 9.125 1 98.5 80 PRO B CA 1
ATOM 1695 C C . PRO B 1 80 ? -3.156 8.695 9.414 1 98.5 80 PRO B C 1
ATOM 1697 O O . PRO B 1 80 ? -3.027 9.094 10.57 1 98.5 80 PRO B O 1
ATOM 1700 N N . PHE B 1 81 ? -2.744 9.344 8.312 1 98.38 81 PHE B N 1
ATOM 1701 C CA . PHE B 1 81 ? -2.246 10.711 8.367 1 98.38 81 PHE B CA 1
ATOM 1702 C C . PHE B 1 81 ? -2.705 11.5 7.145 1 98.38 81 PHE B C 1
ATOM 1704 O O . PHE B 1 81 ? -2.803 10.953 6.047 1 98.38 81 PHE B O 1
ATOM 1711 N N . ILE B 1 82 ? -2.957 12.711 7.359 1 97.94 82 ILE B N 1
ATOM 1712 C CA . ILE B 1 82 ? -2.957 13.688 6.273 1 97.94 82 ILE B CA 1
ATOM 1713 C C . ILE B 1 82 ? -1.598 14.375 6.199 1 97.94 82 ILE B C 1
ATOM 1715 O O . ILE B 1 82 ? -1.14 14.969 7.18 1 97.94 82 ILE B O 1
ATOM 1719 N N . ALA B 1 83 ? -0.976 14.281 5.137 1 98.19 83 ALA B N 1
ATOM 1720 C CA . ALA B 1 83 ? 0.247 15.039 4.883 1 98.19 83 ALA B CA 1
ATOM 1721 C C . ALA B 1 83 ? -0.051 16.312 4.09 1 98.19 83 ALA B C 1
ATOM 1723 O O . ALA B 1 83 ? -0.543 16.25 2.963 1 98.19 83 ALA B O 1
ATOM 1724 N N . LEU B 1 84 ? 0.247 17.422 4.637 1 97.81 84 LEU B N 1
ATOM 1725 C CA . LEU B 1 84 ? -0.054 18.719 4.027 1 97.81 84 LEU B CA 1
ATOM 1726 C C . LEU B 1 84 ? 1.225 19.5 3.77 1 97.81 84 LEU B C 1
ATOM 1728 O O . LEU B 1 84 ? 1.952 19.844 4.707 1 97.81 84 LEU B O 1
ATOM 1732 N N . LYS B 1 85 ? 1.522 19.688 2.553 1 97.88 85 LYS B N 1
ATOM 1733 C CA . LYS B 1 85 ? 2.57 20.641 2.184 1 97.88 85 LYS B CA 1
ATOM 1734 C C . LYS B 1 85 ? 2.057 22.078 2.232 1 97.88 85 LYS B C 1
ATOM 1736 O O . LYS B 1 85 ? 1.191 22.453 1.443 1 97.88 85 LYS B O 1
ATOM 1741 N N . ILE B 1 86 ? 2.621 22.844 3.137 1 97.31 86 ILE B N 1
ATOM 1742 C CA . ILE B 1 86 ? 2.131 24.203 3.387 1 97.31 86 ILE B CA 1
ATOM 1743 C C . ILE B 1 86 ? 3.254 25.062 3.963 1 97.31 86 ILE B C 1
ATOM 1745 O O . ILE B 1 86 ? 3.973 24.625 4.867 1 97.31 86 ILE B O 1
ATOM 1749 N N . ASN B 1 87 ? 3.406 26.234 3.377 1 96.19 87 ASN B N 1
ATOM 1750 C CA . ASN B 1 87 ? 4.41 27.188 3.844 1 96.19 87 ASN B CA 1
ATOM 1751 C C . ASN B 1 87 ? 5.797 26.562 3.896 1 96.19 87 ASN B C 1
ATOM 1753 O O . ASN B 1 87 ? 6.504 26.688 4.898 1 96.19 87 ASN B O 1
ATOM 1757 N N . ARG B 1 88 ? 6.113 25.703 2.936 1 93.94 88 ARG B N 1
ATOM 1758 C CA . ARG B 1 88 ? 7.426 25.094 2.717 1 93.94 88 ARG B CA 1
ATOM 1759 C C . ARG B 1 88 ? 7.688 23.984 3.725 1 93.94 88 ARG B C 1
ATOM 1761 O O . ARG B 1 88 ? 8.836 23.594 3.939 1 93.94 88 ARG B O 1
ATOM 1768 N N . LYS B 1 89 ? 6.633 23.547 4.371 1 96.38 89 LYS B N 1
ATOM 1769 C CA . LYS B 1 89 ? 6.73 22.453 5.32 1 96.38 89 LYS B CA 1
ATOM 1770 C C . LYS B 1 89 ? 5.797 21.312 4.934 1 96.38 89 LYS B C 1
ATOM 1772 O O . LYS B 1 89 ? 4.852 21.5 4.164 1 96.38 89 LYS B O 1
ATOM 1777 N N . CYS B 1 90 ? 6.129 20.172 5.406 1 97.56 90 CYS B N 1
ATOM 1778 C CA . CYS B 1 90 ? 5.238 19.016 5.344 1 97.56 90 CYS B CA 1
ATOM 1779 C C . CYS B 1 90 ? 4.746 18.625 6.734 1 97.56 90 CYS B C 1
ATOM 1781 O O . CYS B 1 90 ? 5.523 18.156 7.57 1 97.56 90 CYS B O 1
ATOM 1783 N N . LEU B 1 91 ? 3.455 18.859 6.941 1 98.06 91 LEU B N 1
ATOM 1784 C CA . LEU B 1 91 ? 2.842 18.547 8.227 1 98.06 91 LEU B CA 1
ATOM 1785 C C . LEU B 1 91 ? 2.078 17.219 8.156 1 98.06 91 LEU B C 1
ATOM 1787 O O . LEU B 1 91 ? 1.362 16.969 7.184 1 98.06 91 LEU B O 1
ATOM 1791 N N . PHE B 1 92 ? 2.289 16.391 9.148 1 98.44 92 PHE B N 1
ATOM 1792 C CA . PHE B 1 92 ? 1.49 15.188 9.312 1 98.44 92 PHE B CA 1
ATOM 1793 C C . PHE B 1 92 ? 0.421 15.375 10.375 1 98.44 92 PHE B C 1
ATOM 1795 O O . PHE B 1 92 ? 0.738 15.594 11.547 1 98.44 92 PHE B O 1
ATOM 1802 N N . ILE B 1 93 ? -0.799 15.258 9.93 1 97.88 93 ILE B N 1
ATOM 1803 C CA . ILE B 1 93 ? -1.921 15.555 10.82 1 97.88 93 ILE B CA 1
ATOM 1804 C C . ILE B 1 93 ? -2.682 14.273 11.133 1 97.88 93 ILE B C 1
ATOM 1806 O O . ILE B 1 93 ? -3.037 13.508 10.234 1 97.88 93 ILE B O 1
ATOM 1810 N N . ASN B 1 94 ? -2.904 14.023 12.383 1 97.19 94 ASN B N 1
ATOM 1811 C CA . ASN B 1 94 ? -3.812 12.961 12.805 1 97.19 94 ASN B CA 1
ATOM 1812 C C . ASN B 1 94 ? -5.27 13.328 12.539 1 97.19 94 ASN B C 1
ATOM 1814 O O . ASN B 1 94 ? -5.805 14.242 13.164 1 97.19 94 ASN B O 1
ATOM 1818 N N . PRO B 1 95 ? -5.859 12.609 11.633 1 97.25 95 PRO B N 1
ATOM 1819 C CA . PRO B 1 95 ? -7.219 13.023 11.273 1 97.25 95 PRO B CA 1
ATOM 1820 C C . PRO B 1 95 ? -8.195 12.93 12.438 1 97.25 95 PRO B C 1
ATOM 1822 O O . PRO B 1 95 ? -9.242 13.586 12.43 1 97.25 95 PRO B O 1
ATOM 1825 N N . HIS B 1 96 ? -7.898 12.188 13.422 1 96.19 96 HIS B N 1
ATOM 1826 C CA . HIS B 1 96 ? -8.773 12.023 14.578 1 96.19 96 HIS B CA 1
ATOM 1827 C C . HIS B 1 96 ? -8.789 13.289 15.438 1 96.19 96 HIS B C 1
ATOM 1829 O O . HIS B 1 96 ? -9.664 13.445 16.297 1 96.19 96 HIS B O 1
ATOM 1835 N N . LEU B 1 97 ? -7.867 14.172 15.18 1 94.06 97 LEU B N 1
ATOM 1836 C CA . LEU B 1 97 ? -7.773 15.406 15.961 1 94.06 97 LEU B CA 1
ATOM 1837 C C . LEU B 1 97 ? -8.5 16.547 15.25 1 94.06 97 LEU B C 1
ATOM 1839 O O . LEU B 1 97 ? -8.57 17.656 15.773 1 94.06 97 LEU B O 1
ATOM 1843 N N . LEU B 1 98 ? -9.039 16.266 14.094 1 92.56 98 LEU B N 1
ATOM 1844 C CA . LEU B 1 98 ? -9.688 17.297 13.305 1 92.56 98 LEU B CA 1
ATOM 1845 C C . LEU B 1 98 ? -11.18 17.375 13.602 1 92.56 98 LEU B C 1
ATOM 1847 O O . LEU B 1 98 ? -11.797 16.344 13.914 1 92.56 98 LEU B O 1
ATOM 1851 N N . THR B 1 99 ? -11.609 18.594 13.531 1 90.38 99 THR B N 1
ATOM 1852 C CA . THR B 1 99 ? -13.047 18.828 13.648 1 90.38 99 THR B CA 1
ATOM 1853 C C . THR B 1 99 ? -13.602 19.406 12.344 1 90.38 99 THR B C 1
ATOM 1855 O O . THR B 1 99 ? -13.023 20.328 11.773 1 90.38 99 THR B O 1
ATOM 1858 N N . SER B 1 100 ? -14.75 18.828 11.922 1 90.81 100 SER B N 1
ATOM 1859 C CA . SER B 1 100 ? -15.344 19.234 10.648 1 90.81 100 SER B CA 1
ATOM 1860 C C . SER B 1 100 ? -16.031 20.594 10.773 1 90.81 100 SER B C 1
ATOM 1862 O O . SER B 1 100 ? -16.672 20.875 11.789 1 90.81 100 SER B O 1
ATOM 1864 N N . ALA B 1 101 ? -15.969 21.406 9.75 1 87.69 101 ALA B N 1
ATOM 1865 C CA . ALA B 1 101 ? -16.688 22.672 9.625 1 87.69 101 ALA B CA 1
ATOM 1866 C C . ALA B 1 101 ? -17.969 22.5 8.82 1 87.69 101 ALA B C 1
ATOM 1868 O O . ALA B 1 101 ? -18.438 23.438 8.172 1 87.69 101 ALA B O 1
ATOM 1869 N N . GLY B 1 102 ? -18.5 21.219 8.836 1 92.06 102 GLY B N 1
ATOM 1870 C CA . GLY B 1 102 ? -19.672 20.906 8.039 1 92.06 102 GLY B CA 1
ATOM 1871 C C . GLY B 1 102 ? -19.375 20 6.863 1 92.06 102 GLY B C 1
ATOM 1872 O O . GLY B 1 102 ? -19.312 18.781 7.02 1 92.06 102 GLY B O 1
ATOM 1873 N N . LYS B 1 103 ? -18.984 20.641 5.715 1 92.12 103 LYS B N 1
ATOM 1874 C CA . LYS B 1 103 ? -18.766 19.875 4.496 1 92.12 103 LYS B CA 1
ATOM 1875 C C . LYS B 1 103 ? -17.297 19.531 4.316 1 92.12 103 LYS B C 1
ATOM 1877 O O . LYS B 1 103 ? -16.938 18.719 3.449 1 92.12 103 LYS B O 1
ATOM 1882 N N . ASN B 1 104 ? -16.516 20.156 5.203 1 95.69 104 ASN B N 1
ATOM 1883 C CA . ASN B 1 104 ? -15.078 19.969 5.074 1 95.69 104 ASN B CA 1
ATOM 1884 C C . ASN B 1 104 ? -14.367 20.156 6.406 1 95.69 104 ASN B C 1
ATOM 1886 O O . ASN B 1 104 ? -15.008 20.453 7.422 1 95.69 104 ASN B O 1
ATOM 1890 N N . TYR B 1 105 ? -13.148 19.828 6.379 1 95.69 105 TYR B N 1
ATOM 1891 C CA . TYR B 1 105 ? -12.242 20.172 7.461 1 95.69 105 TYR B CA 1
ATOM 1892 C C . TYR B 1 105 ? -11.336 21.328 7.059 1 95.69 105 TYR B C 1
ATOM 1894 O O . TYR B 1 105 ? -10.719 21.312 5.988 1 95.69 105 TYR B O 1
ATOM 1902 N N . ALA B 1 106 ? -11.266 22.266 7.922 1 94.62 106 ALA B N 1
ATOM 1903 C CA . ALA B 1 106 ? -10.352 23.375 7.691 1 94.62 106 ALA B CA 1
ATOM 1904 C C . ALA B 1 106 ? -8.969 23.078 8.273 1 94.62 106 ALA B C 1
ATOM 1906 O O . ALA B 1 106 ? -8.836 22.844 9.477 1 94.62 106 ALA B O 1
ATOM 1907 N N . LEU B 1 107 ? -7.973 23.094 7.375 1 96.69 107 LEU B N 1
ATOM 1908 C CA . LEU B 1 107 ? -6.586 22.906 7.789 1 96.69 107 LEU B CA 1
ATOM 1909 C C . LEU B 1 107 ? -5.836 24.234 7.766 1 96.69 107 LEU B C 1
ATOM 1911 O O . LEU B 1 107 ? -5.254 24.609 6.742 1 96.69 107 LEU B O 1
ATOM 1915 N N . ASP B 1 108 ? -5.883 24.875 8.961 1 96.12 108 ASP B N 1
ATOM 1916 C CA . ASP B 1 108 ? -5.25 26.172 9.141 1 96.12 108 ASP B CA 1
ATOM 1917 C C . ASP B 1 108 ? -3.811 26.031 9.625 1 96.12 108 ASP B C 1
ATOM 1919 O O . ASP B 1 108 ? -3.562 25.422 10.672 1 96.12 108 ASP B O 1
ATOM 1923 N N . TYR B 1 109 ? -2.936 26.641 8.883 1 97.19 109 TYR B N 1
ATOM 1924 C CA . TYR B 1 109 ? -1.515 26.484 9.172 1 97.19 109 TYR B CA 1
ATOM 1925 C C . TYR B 1 109 ? -1.215 26.812 10.625 1 97.19 109 TYR B C 1
ATOM 1927 O O . TYR B 1 109 ? -0.539 26.062 11.32 1 97.19 109 TYR B O 1
ATOM 1935 N N . GLU B 1 110 ? -1.653 27.891 11.164 1 96.75 110 GLU B N 1
ATOM 1936 C CA . GLU B 1 110 ? -1.352 28.359 12.508 1 96.75 110 GLU B CA 1
ATOM 1937 C C . GLU B 1 110 ? -1.919 27.422 13.57 1 96.75 110 GLU B C 1
ATOM 1939 O O . GLU B 1 110 ? -1.306 27.219 14.617 1 96.75 110 GLU B O 1
ATOM 1944 N N . LYS B 1 111 ? -3.039 26.828 13.297 1 95.38 111 LYS B N 1
ATOM 1945 C CA . LYS B 1 111 ? -3.682 25.922 14.242 1 95.38 111 LYS B CA 1
ATOM 1946 C C . LYS B 1 111 ? -3.049 24.531 14.188 1 95.38 111 LYS B C 1
ATOM 1948 O O . LYS B 1 111 ? -3.033 23.797 15.18 1 95.38 111 LYS B O 1
ATOM 1953 N N . LEU B 1 112 ? -2.508 24.156 13.078 1 96.25 112 LEU B N 1
ATOM 1954 C CA . LEU B 1 112 ? -1.973 22.812 12.867 1 96.25 112 LEU B CA 1
ATOM 1955 C C . LEU B 1 112 ? -0.556 22.703 13.422 1 96.25 112 LEU B C 1
ATOM 1957 O O . LEU B 1 112 ? -0.164 21.641 13.922 1 96.25 112 LEU B O 1
ATOM 1961 N N . CYS B 1 113 ? 0.187 23.719 13.344 1 94.25 113 CYS B N 1
ATOM 1962 C CA . CYS B 1 113 ? 1.606 23.719 13.672 1 94.25 113 CYS B CA 1
ATOM 1963 C C . CYS B 1 113 ? 1.839 23.141 15.062 1 94.25 113 CYS B C 1
ATOM 1965 O O . CYS B 1 113 ? 2.721 22.297 15.25 1 94.25 113 CYS B O 1
ATOM 1967 N N . PRO B 1 114 ? 0.98 23.5 16.047 1 94.62 114 PRO B N 1
ATOM 1968 C CA . PRO B 1 114 ? 1.251 23 17.391 1 94.62 114 PRO B CA 1
ATOM 1969 C C . PRO B 1 114 ? 0.932 21.516 17.547 1 94.62 114 PRO B C 1
ATOM 1971 O O . PRO B 1 114 ? 1.446 20.859 18.453 1 94.62 114 PRO B O 1
ATOM 1974 N N . ILE B 1 115 ? 0.143 20.938 16.688 1 95.06 115 ILE B N 1
ATOM 1975 C CA . ILE B 1 115 ? -0.335 19.578 16.953 1 95.06 115 ILE B CA 1
ATOM 1976 C C . ILE B 1 115 ? 0.17 18.641 15.867 1 95.06 115 ILE B C 1
ATOM 1978 O O . ILE B 1 115 ? 0.094 17.406 16.016 1 95.06 115 ILE B O 1
ATOM 1982 N N . ALA B 1 116 ? 0.662 19.141 14.742 1 96.94 116 ALA B N 1
ATOM 1983 C CA . ALA B 1 116 ? 1.12 18.328 13.617 1 96.94 116 ALA B CA 1
ATOM 1984 C C . ALA B 1 116 ? 2.486 17.703 13.914 1 96.94 116 ALA B C 1
ATOM 1986 O O . ALA B 1 116 ? 3.232 18.219 14.75 1 96.94 116 ALA B O 1
ATOM 1987 N N . LEU B 1 117 ? 2.752 16.688 13.281 1 97 117 LEU B N 1
ATOM 1988 C CA . LEU B 1 117 ? 4.047 16.016 13.352 1 97 117 LEU B CA 1
ATOM 1989 C C . LEU B 1 117 ? 4.863 16.281 12.086 1 97 117 LEU B C 1
ATOM 1991 O O . LEU B 1 117 ? 4.309 16.656 11.055 1 97 117 LEU B O 1
ATOM 1995 N N . ASP B 1 118 ? 6.129 16.141 12.234 1 96.31 118 ASP B N 1
ATOM 1996 C CA . ASP B 1 118 ? 6.961 16.125 11.031 1 96.31 118 ASP B CA 1
ATOM 1997 C C . ASP B 1 118 ? 7.387 14.695 10.688 1 96.31 118 ASP B C 1
ATOM 1999 O O . ASP B 1 118 ? 6.992 13.742 11.359 1 96.31 118 ASP B O 1
ATOM 2003 N N . ILE B 1 119 ? 8.133 14.516 9.68 1 96.12 119 ILE B N 1
ATOM 2004 C CA . ILE B 1 119 ? 8.43 13.195 9.141 1 96.12 119 ILE B CA 1
ATOM 2005 C C . ILE B 1 119 ? 9.297 12.422 10.125 1 96.12 119 ILE B C 1
ATOM 2007 O O . ILE B 1 119 ? 9.188 11.195 10.227 1 96.12 119 ILE B O 1
ATOM 2011 N N . LYS B 1 120 ? 10.156 13.039 10.82 1 94.94 120 LYS B N 1
ATOM 2012 C CA . LYS B 1 120 ? 10.984 12.359 11.82 1 94.94 120 LYS B CA 1
ATOM 2013 C C . LYS B 1 120 ? 10.125 11.766 12.93 1 94.94 120 LYS B C 1
ATOM 2015 O O . LYS B 1 120 ? 10.383 10.656 13.398 1 94.94 120 LYS B O 1
ATOM 2020 N N . ASP B 1 121 ? 9.102 12.555 13.352 1 95 121 ASP B N 1
ATOM 2021 C CA . ASP B 1 121 ? 8.156 12.07 14.359 1 95 121 ASP B CA 1
ATOM 2022 C C . ASP B 1 121 ? 7.449 10.805 13.883 1 95 121 ASP B C 1
ATOM 2024 O O . ASP B 1 121 ? 7.332 9.836 14.641 1 95 121 ASP B O 1
ATOM 2028 N N . VAL B 1 122 ? 7.051 10.812 12.68 1 94.88 122 VAL B N 1
ATOM 2029 C CA . VAL B 1 122 ? 6.277 9.719 12.102 1 94.88 122 VAL B CA 1
ATOM 2030 C C . VAL B 1 122 ? 7.168 8.492 11.922 1 94.88 122 VAL B C 1
ATOM 2032 O O . VAL B 1 122 ? 6.738 7.367 12.164 1 94.88 122 VAL B O 1
ATOM 2035 N N . ALA B 1 123 ? 8.406 8.773 11.492 1 93.19 123 ALA B N 1
ATOM 2036 C CA . ALA B 1 123 ? 9.336 7.684 11.203 1 93.19 123 ALA B CA 1
ATOM 2037 C C . ALA B 1 123 ? 9.875 7.062 12.492 1 93.19 123 ALA B C 1
ATOM 2039 O O . ALA B 1 123 ? 10.195 5.875 12.523 1 93.19 123 ALA B O 1
ATOM 2040 N N . GLU B 1 124 ? 10.234 7.875 13.398 1 83.5 124 GLU B N 1
ATOM 2041 C CA . GLU B 1 124 ? 10.859 7.418 14.633 1 83.5 124 GLU B CA 1
ATOM 2042 C C . GLU B 1 124 ? 9.82 7.102 15.703 1 83.5 124 GLU B C 1
ATOM 2044 O O . GLU B 1 124 ? 8.719 7.66 15.688 1 83.5 124 GLU B O 1
ATOM 2049 N N . ASP B 1 125 ? 8.914 6.055 15.859 1 62.44 125 ASP B N 1
ATOM 2050 C CA . ASP B 1 125 ? 7.938 5.77 16.906 1 62.44 125 ASP B CA 1
ATOM 205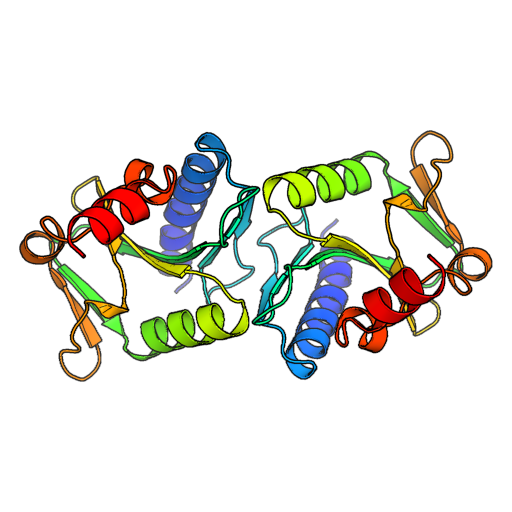1 C C . ASP B 1 125 ? 7.992 6.828 18.016 1 62.44 125 ASP B C 1
ATOM 2053 O O . ASP B 1 125 ? 7.586 6.57 19.141 1 62.44 125 ASP B O 1
ATOM 2057 N N . SER B 1 126 ? 8.617 7.66 17.766 1 49.78 126 SER B N 1
ATOM 2058 C CA . SER B 1 126 ? 8.836 8.531 18.906 1 49.78 126 SER B CA 1
ATOM 2059 C C . SER B 1 126 ? 7.508 8.984 19.516 1 49.78 126 SER B C 1
ATOM 2061 O O . SER B 1 126 ? 7.488 9.594 20.594 1 49.78 126 SER B O 1
ATOM 2063 N N . ILE B 1 127 ? 6.402 8.891 18.766 1 46 127 ILE B N 1
ATOM 2064 C CA . ILE B 1 127 ? 5.168 9.344 19.391 1 46 127 ILE B CA 1
ATOM 2065 C C . ILE B 1 127 ? 4.84 8.445 20.594 1 46 127 ILE B C 1
ATOM 2067 O O . ILE B 1 127 ? 4.191 8.883 21.547 1 46 127 ILE B O 1
ATOM 2071 N N . GLN B 1 128 ? 4.969 7.105 20.328 1 43.69 128 GLN B N 1
ATOM 2072 C CA . GLN B 1 128 ? 4.527 6.312 21.484 1 43.69 128 GLN B CA 1
ATOM 2073 C C . GLN B 1 128 ? 5.25 6.73 22.75 1 43.69 128 GLN B C 1
ATOM 2075 O O . GLN B 1 128 ? 4.711 6.594 23.859 1 43.69 128 GLN B O 1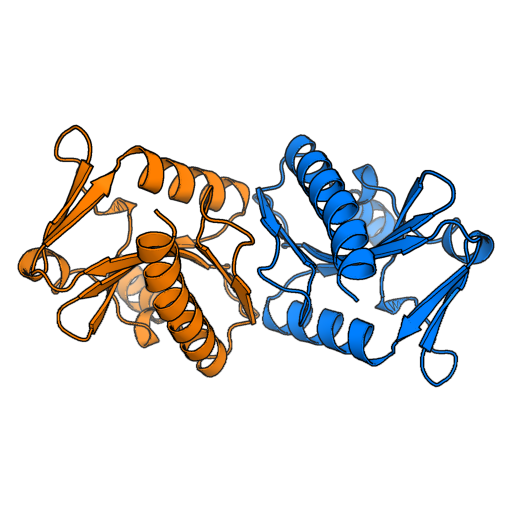
ATOM 2080 N N . LYS B 1 129 ? 6.418 7.137 22.656 1 44.31 129 LYS B N 1
ATOM 2081 C CA . LYS B 1 129 ? 7.027 7.555 23.906 1 44.31 129 LYS B CA 1
ATOM 2082 C C . LYS B 1 129 ? 6.336 8.797 24.469 1 44.31 129 LYS B C 1
ATOM 2084 O O . LYS B 1 129 ? 6.219 8.953 25.688 1 44.31 129 LYS B O 1
ATOM 2089 N N . LYS B 1 130 ? 5.984 9.766 23.781 1 42.62 130 LYS B N 1
ATOM 2090 C CA . LYS B 1 130 ? 5.324 10.914 24.406 1 42.62 130 LYS B CA 1
ATOM 2091 C C . LYS B 1 130 ? 3.918 10.555 24.875 1 42.62 130 LYS B C 1
ATOM 2093 O O . LYS B 1 130 ? 3.447 11.07 25.891 1 42.62 130 LYS B O 1
ATOM 2098 N N . LEU B 1 131 ? 3.258 9.617 24.156 1 41.78 131 LEU B N 1
ATOM 2099 C CA . LEU B 1 131 ? 1.919 9.211 24.562 1 41.78 131 LEU B CA 1
ATOM 2100 C C . LEU B 1 131 ? 1.981 8.266 25.766 1 41.78 131 LEU B C 1
ATOM 2102 O O . LEU B 1 131 ? 1.127 8.328 26.641 1 41.78 131 LEU B O 1
ATOM 2106 N N . ASP B 1 132 ? 2.844 7.402 25.828 1 42.53 132 ASP B N 1
ATOM 2107 C CA . ASP B 1 132 ? 2.986 6.555 27.016 1 42.53 132 ASP B CA 1
ATOM 2108 C C . ASP B 1 132 ? 3.496 7.359 28.203 1 42.53 132 ASP B C 1
ATOM 2110 O O . ASP B 1 132 ? 3.172 7.051 29.344 1 42.53 132 ASP B O 1
ATOM 2114 N N . SER B 1 133 ? 4.293 8.344 27.969 1 38.91 133 SER B N 1
ATOM 2115 C CA . SER B 1 133 ? 4.785 9.062 29.141 1 38.91 133 SER B CA 1
ATOM 2116 C C . SER B 1 133 ? 3.684 9.898 29.781 1 38.91 133 SER B C 1
ATOM 2118 O O . SER B 1 133 ? 3.775 10.266 30.953 1 38.91 133 SER B O 1
ATOM 2120 N N . GLU B 1 134 ? 2.707 10.484 28.953 1 35.03 134 GLU B N 1
ATOM 2121 C CA . GLU B 1 134 ? 1.669 11.258 29.641 1 35.03 134 GLU B CA 1
ATOM 2122 C C . GLU B 1 134 ? 0.56 10.352 30.156 1 35.03 134 GLU B C 1
ATOM 2124 O O . GLU B 1 134 ? -0.374 10.828 30.812 1 35.03 134 GLU B O 1
ATOM 2129 N N . MET B 1 135 ? 0.488 9.062 29.719 1 29.95 135 MET B N 1
ATOM 2130 C CA . MET B 1 135 ? -0.441 8.305 30.547 1 29.95 135 MET B CA 1
ATOM 2131 C C . MET B 1 135 ? 0.25 7.789 31.812 1 29.95 135 MET B C 1
ATOM 2133 O O . MET B 1 135 ? 1.411 7.383 31.766 1 29.95 135 MET B O 1
#

Sequence (270 aa):
MAHKYQKGSTFERELKKKLESHGFAVIRSAGSHGVDLVAGKKGKKPIVIECKSTSKDKYYIPNEDVEKLLEFSKTFDGIPFIALKINRKCLFINPHLLTSAGKNYALDYEKLCPIALDIKDVAEDSIQKKLDSEMMAHKYQKGSTFERELKKKLESHGFAVIRSAGSHGVDLVAGKKGKKPIVIECKSTSKDKYYIPNEDVEKLLEFSKTFDGIPFIALKINRKCLFINPHLLTSAGKNYALDYEKLCPIALDIKDVAEDSIQKKLDSEM

InterPro domains:
  IPR002732 Holliday junction resolvase Hjc [PF01870] (11-94)
  IPR011335 Restriction endonuclease type II-like [SSF52980] (5-119)
  IPR011856 tRNA endonuclease-like domain superfamily [G3DSA:3.40.1350.10] (2-135)
  IPR014428 Crossover junction endodeoxyribonuclease Hjc, archaeal [MF_01490] (4-131)
  IPR014428 Crossover junction endodeoxyribonuclease Hjc, archaeal [NF040854] (5-130)
  IPR014428 Crossover junction endodeoxyribonuclease Hjc, archaeal [PIRSF004985] (3-132)
  IPR014428 Crossover junction endodeoxyribonuclease Hjc, archaeal [PTHR39651] (1-133)
  IPR014428 Crossover junction endodeoxyribonuclease Hjc, archaeal [cd00523] (4-125)

Secondary structure (DSSP, 8-state):
-HHHHHHHHHHHHHHHHHHHHTT-EEEEBSSSSS-SEEEE-TTS--EEEEEEEESSSEEEEEHHHHHHHHHHHHHHT-EEEEEEEETTEEEEE-GGG--B-SSEEEEEHHHHTTT-B-HHHHHHTHHHHHHHHH-/-HHHHHHHHHHHHHHHHHHHHTT-EEEEBSSSSS-SEEEE-TTS--EEEEEEEESSSEEEEEHHHHHHHHHHHHHHT-EEEEEEEETTEEEEE-GGG--B-SSEEEEEHHHHTTT-B-HHHHHSTHHHHHHHHH-

Organism: Methanococcus maripaludis (strain DSM 14266 / JCM 13030 / NBRC 101832 / S2 / LL) (NCBI:txid267377)

=== Feature glossary ===
Each block in this record encodes a different view of the same protein. In brief:

Predicted aligned error. PAE(i, j) answers: if I align the predicted and true structures on residue i, how far off (in Å) do I expect residue j to be? A block-diagonal PAE matrix with low values on the blocks and high values off-diagonal is the signature of a multi-domain protein with confidently predicted domains but uncertain inter-domain orientation.

Contact-map, Ramachandran, and PAE plots. Plot images: a contact map (which residues are close in 3D, as an N×N binary image), a Ramachandran scatter (backbone torsion angles, revealing secondary-structure composition at a glance), and — for AlphaFold structures — a PAE heatmap (pairwise prediction confidence).

Backbone torsions (φ/ψ). φ (phi) and ψ (psi) are the two rotatable backbone dihedrals per residue: φ is the C(i-1)–N–Cα–C torsion, ψ is the N–Cα–C–N(i+1) torsion, both in degrees on (−180°, 180°]. α-helical residues cluster near (−60°, −45°); β-strand residues near (−120°, +130°). A Ramachandran plot is simply a scatter of (φ, ψ) for every residue.

Foldseek 3Di. A 3Di character summarizes, for each residue, the relative orientation of the Cα frame of its nearest spatial neighbor. Because it encodes fold topology rather than chemistry, 3Di alignments detect remote structural similarity that sequence alignment misses.

Radius of gyration, Cα contacts, bounding box. Three whole-structure scalars: the radius of gyration (RMS distance of Cα from centroid, in Å), the count of Cα–Cα contacts (pairs closer than 8 Å and separated by more than four residues in sequence — i.e. tertiary, not local, contacts), and the bounding-box dimensions. Together they distinguish compact globular folds from extended fibres or disordered chains.

Sequence. Sequence gives the chain of amino acids in standard one-letter code (A=alanine, C=cysteine, …, Y=tyrosine), read N→C. It is the only feature that is directly encoded by the gene; all structural features are derived from the folded form of this sequence.

mmCIF coordinates. Atomic coordinates in PDBx/mmCIF format — the same representation the Protein Data Bank distributes. Each line of the _atom_site loop places one backbone atom in Cartesian space (units: ångströms, origin: arbitrary).

Secondary structure (3-state, P-SEA). Three-state secondary structure (P-SEA) collapses the eight DSSP classes into helix (a), strand (b), and coil (c). P-SEA assigns these from Cα geometry alone — distances and angles — without requiring backbone oxygens, so it works on any Cα trace.

InterPro / GO / CATH / organism. Functional annotations link the protein to curated databases. InterPro entries identify conserved domains and families by matching the sequence against member-database signatures (Pfam, PROSITE, CDD, …). Gene Ontology (GO) terms describe molecular function, biological process, and cellular component in a controlled vocabulary. CATH places the structure in a hierarchical fold classification (Class/Architecture/Topology/Homologous-superfamily). The organism is the source species.

B-factor. B-factor (Debye–Waller factor) reflects atomic displacement in the crystal lattice. It is an experimental observable (units Å²), not a prediction; low values mean the atom is pinned down, high values mean it moves or is heterogeneous across the crystal.

Rendered structure images. Structure images are PyMOL renders from six orthogonal camera directions. Cartoon representation draws helices as coils and strands as arrows; sticks shows the backbone as bonds; surface shows the solvent-excluded envelope. Rainbow coloring maps sequence position to hue (blue→red, N→C); chain coloring assigns a distinct color per polypeptide.

Solvent-accessible surface area. Solvent-accessible surface area (SASA) is the area in Å² traced out by the centre of a 1.4 Å probe sphere (a water molecule) rolled over the protein's van der Waals surface (Shrake–Rupley / Lee–Richards construction). Buried residues have near-zero SASA; fully exposed residues can exceed 200 Å². The total SASA scales roughly with the number of surface residues.

Secondary structure (8-state, DSSP). The SS8 string is DSSP's per-residue secondary-structure call. α-helix (H) means an i→i+4 H-bond ladder; β-strand (E) means the residue participates in a β-sheet; 3₁₀ (G) and π (I) are tighter and wider helices; T/S are turns/bends; '-' is loop.

pLDDT. For AlphaFold models, the B-factor field carries pLDDT — the model's own estimate of local accuracy on a 0–100 scale. Regions with pLDDT<50 should be treated as essentially unmodeled; they often correspond to intrinsically disordered segments.

Nearest PDB structures. Nearest PDB neighbors are the top structural matches found by Foldseek when searching this structure against the entire Protein Data Bank. Each hit reports a TM-score (0 to 1; >0.5 almost always implies the same fold) and an E-value. These are *structural* homologs — they may share no detectable sequence similarity.